Protein AF-A0A496SK72-F1 (afdb_monomer)

Radius of gyration: 19.85 Å; Cα contacts (8 Å, |Δi|>4): 432; chains: 1; bounding box: 51×35×55 Å

Nearest PDB structures (foldseek):
  3gk0-assembly1_A  TM=2.851E-01  e=1.974E+00  Burkholderia pseudomallei 1710b

Structure (mmCIF, N/CA/C/O backbone):
data_AF-A0A496SK72-F1
#
_entry.id   AF-A0A496SK72-F1
#
loop_
_atom_site.group_PDB
_atom_site.id
_atom_site.type_symbol
_atom_site.label_atom_id
_atom_site.label_alt_id
_atom_site.label_comp_id
_atom_site.label_asym_id
_atom_site.label_entity_id
_atom_site.label_seq_id
_atom_site.pdbx_PDB_ins_code
_atom_site.Cartn_x
_atom_site.Cartn_y
_atom_site.Cartn_z
_atom_site.occupancy
_atom_site.B_iso_or_equiv
_atom_site.auth_seq_id
_atom_site.auth_comp_id
_atom_site.auth_asym_id
_atom_site.auth_atom_id
_atom_site.pdbx_PDB_model_num
ATOM 1 N N . MET A 1 1 ? -5.498 -1.045 30.947 1.00 91.75 1 MET A N 1
ATOM 2 C CA . MET A 1 1 ? -4.306 -0.823 30.106 1.00 91.75 1 MET A CA 1
ATOM 3 C C . MET A 1 1 ? -4.787 -0.193 28.816 1.00 91.75 1 MET A C 1
ATOM 5 O O . MET A 1 1 ? -5.789 -0.664 28.280 1.00 91.75 1 MET A O 1
ATOM 9 N N . THR A 1 2 ? -4.160 0.886 28.357 1.00 96.94 2 THR A N 1
ATOM 10 C CA . THR A 1 2 ? -4.460 1.441 27.026 1.00 96.94 2 THR A CA 1
ATOM 11 C C . THR A 1 2 ? -3.928 0.511 25.938 1.00 96.94 2 THR A C 1
ATOM 13 O O . THR A 1 2 ? -3.016 -0.281 26.184 1.00 96.94 2 THR A O 1
ATOM 16 N N . SER A 1 3 ? -4.460 0.611 24.723 1.00 97.81 3 SER A N 1
ATOM 17 C CA . SER A 1 3 ? -3.964 -0.156 23.577 1.00 97.81 3 SER A CA 1
ATOM 18 C C . SER A 1 3 ? -2.470 0.076 23.321 1.00 97.81 3 SER A C 1
ATOM 20 O O . SER A 1 3 ? -1.713 -0.876 23.137 1.00 97.81 3 SER A O 1
ATOM 22 N N . ARG A 1 4 ? -1.993 1.320 23.441 1.00 97.12 4 ARG A N 1
ATOM 23 C CA . ARG A 1 4 ? -0.564 1.652 23.330 1.00 97.12 4 ARG A CA 1
ATOM 24 C C . ARG A 1 4 ? 0.295 1.011 24.421 1.00 97.12 4 ARG A C 1
ATOM 26 O O . ARG A 1 4 ? 1.386 0.527 24.126 1.00 97.12 4 ARG A O 1
ATOM 33 N N . GLU A 1 5 ? -0.165 0.996 25.671 1.00 98.19 5 GLU A N 1
ATOM 34 C CA . GLU A 1 5 ? 0.528 0.294 26.764 1.00 98.19 5 GLU A CA 1
ATOM 35 C C . GLU A 1 5 ? 0.572 -1.218 26.520 1.00 98.19 5 GLU A C 1
ATOM 37 O O . GLU A 1 5 ? 1.614 -1.839 26.725 1.00 98.19 5 GLU A O 1
ATOM 42 N N . ARG A 1 6 ? -0.538 -1.794 26.043 1.00 98.31 6 ARG A N 1
ATOM 43 C CA . ARG A 1 6 ? -0.677 -3.219 25.720 1.00 98.31 6 ARG A CA 1
ATOM 44 C C . ARG A 1 6 ? 0.316 -3.655 24.652 1.00 98.31 6 ARG A C 1
ATOM 46 O O . ARG A 1 6 ? 1.065 -4.607 24.866 1.00 98.31 6 ARG A O 1
ATOM 53 N N . VAL A 1 7 ? 0.378 -2.913 23.548 1.00 98.25 7 VAL A N 1
ATOM 54 C CA . VAL A 1 7 ? 1.333 -3.156 22.459 1.00 98.25 7 VAL A CA 1
ATOM 55 C C . VAL A 1 7 ? 2.771 -2.996 22.953 1.00 98.25 7 VAL A C 1
ATOM 57 O O . VAL A 1 7 ? 3.599 -3.870 22.709 1.00 98.25 7 VAL A O 1
ATOM 60 N N . ARG A 1 8 ? 3.076 -1.935 23.717 1.00 98.12 8 ARG A N 1
ATOM 61 C CA . ARG A 1 8 ? 4.422 -1.729 24.280 1.00 98.12 8 ARG A CA 1
ATOM 62 C C . ARG A 1 8 ? 4.855 -2.872 25.193 1.00 98.12 8 ARG A C 1
ATOM 64 O O . ARG A 1 8 ? 5.992 -3.314 25.075 1.00 98.12 8 ARG A O 1
ATOM 71 N N . LYS A 1 9 ? 3.984 -3.370 26.074 1.00 98.56 9 LYS A N 1
ATOM 72 C CA . LYS A 1 9 ? 4.308 -4.523 26.928 1.00 98.56 9 LYS A CA 1
ATOM 73 C C . LYS A 1 9 ? 4.598 -5.775 26.112 1.00 98.56 9 LYS A C 1
ATOM 75 O O . LYS A 1 9 ? 5.634 -6.397 26.322 1.00 98.56 9 LYS A O 1
ATOM 80 N N . ALA A 1 10 ? 3.737 -6.088 25.144 1.00 98.12 10 ALA A N 1
ATOM 81 C CA . ALA A 1 10 ? 3.919 -7.250 24.282 1.00 98.12 10 ALA A CA 1
ATOM 82 C C . ALA A 1 10 ? 5.255 -7.201 23.514 1.00 98.12 10 ALA A C 1
ATOM 84 O O . ALA A 1 10 ? 5.986 -8.190 23.505 1.00 98.12 10 ALA A O 1
ATOM 85 N N . LEU A 1 11 ? 5.614 -6.043 22.944 1.00 97.44 11 LEU A N 1
ATOM 86 C CA . LEU A 1 11 ? 6.891 -5.847 22.240 1.00 97.44 11 LEU A CA 1
ATOM 87 C C . LEU A 1 11 ? 8.117 -5.957 23.161 1.00 97.44 11 LEU A C 1
ATOM 89 O O . LEU A 1 11 ? 9.182 -6.356 22.707 1.00 97.44 11 LEU A O 1
ATOM 93 N N . ASN A 1 12 ? 7.970 -5.637 24.449 1.00 98.19 12 ASN A N 1
ATOM 94 C CA . ASN A 1 12 ? 9.027 -5.790 25.455 1.00 98.19 12 ASN A CA 1
ATOM 95 C C . ASN A 1 12 ? 9.016 -7.170 26.137 1.00 98.19 12 ASN A C 1
ATOM 97 O O . ASN A 1 12 ? 9.692 -7.358 27.146 1.00 98.19 12 ASN A O 1
ATOM 101 N N . HIS A 1 13 ? 8.263 -8.140 25.605 1.00 97.38 13 HIS A N 1
ATOM 102 C CA . HIS A 1 13 ? 8.114 -9.481 26.181 1.00 97.38 13 HIS A CA 1
ATOM 103 C C . HIS A 1 13 ? 7.579 -9.490 27.628 1.00 97.38 13 HIS A C 1
ATOM 105 O O . HIS A 1 13 ? 7.826 -10.423 28.393 1.00 97.38 13 HIS A O 1
ATOM 111 N N . GLU A 1 14 ? 6.808 -8.470 28.003 1.00 98.44 14 GLU A N 1
ATOM 112 C CA . GLU A 1 14 ? 6.079 -8.404 29.268 1.00 98.44 14 GLU A CA 1
ATOM 113 C C . GLU A 1 14 ? 4.635 -8.872 29.074 1.00 98.44 14 GLU A C 1
ATOM 115 O O . GLU A 1 14 ? 4.047 -8.640 28.022 1.00 98.44 14 GLU A O 1
ATOM 120 N N . LEU A 1 15 ? 4.025 -9.482 30.098 1.00 98.00 15 LEU A N 1
ATOM 121 C CA . LEU A 1 15 ? 2.634 -9.943 30.031 1.00 98.00 15 LEU A CA 1
ATOM 122 C C . LEU A 1 15 ? 1.657 -8.742 29.980 1.00 98.00 15 LEU A C 1
ATOM 124 O O . LEU A 1 15 ? 1.555 -8.002 30.971 1.00 98.00 15 LEU A O 1
ATOM 128 N N . PRO A 1 16 ? 0.928 -8.528 28.864 1.00 98.25 16 PRO A N 1
ATOM 129 C CA . PRO A 1 16 ? -0.156 -7.553 28.808 1.00 98.25 16 PRO A CA 1
ATOM 130 C C . PRO A 1 16 ? -1.438 -8.100 29.461 1.00 98.25 16 PRO A C 1
ATOM 132 O O . PRO A 1 16 ? -1.502 -9.253 29.882 1.00 98.25 16 PRO A O 1
ATOM 135 N N . ASP A 1 17 ? -2.488 -7.281 29.528 1.00 97.94 17 ASP A N 1
ATOM 136 C CA . ASP A 1 17 ? -3.819 -7.718 29.980 1.00 97.94 17 ASP A CA 1
ATOM 137 C C . ASP A 1 17 ? -4.531 -8.647 28.975 1.00 97.94 17 ASP A C 1
ATOM 139 O O . ASP A 1 17 ? -5.344 -9.472 29.385 1.00 97.94 17 ASP A O 1
ATOM 143 N N . ARG A 1 18 ? -4.202 -8.549 27.679 1.00 97.75 18 ARG A N 1
ATOM 144 C CA . ARG A 1 18 ? -4.580 -9.488 26.604 1.00 97.75 18 ARG A CA 1
ATOM 145 C C . ARG A 1 18 ? -3.635 -9.344 25.404 1.00 97.75 18 ARG A C 1
ATOM 147 O O . ARG A 1 18 ? -2.874 -8.380 25.330 1.00 97.75 18 ARG A O 1
ATOM 154 N N . VAL A 1 19 ? -3.700 -10.281 24.459 1.00 97.69 19 VAL A N 1
ATOM 155 C CA . VAL A 1 19 ? -2.930 -10.212 23.203 1.00 97.69 19 VAL A CA 1
ATOM 156 C C . VAL A 1 19 ? -3.357 -8.966 22.407 1.00 97.69 19 VAL A C 1
ATOM 158 O O . VAL A 1 19 ? -4.561 -8.800 22.208 1.00 97.69 19 VAL A O 1
ATOM 161 N N . PRO A 1 20 ? -2.425 -8.091 21.973 1.00 98.12 20 PRO A N 1
ATOM 162 C CA . PRO A 1 20 ? -2.771 -6.961 21.117 1.00 98.12 20 PRO A CA 1
ATOM 163 C C . PRO A 1 20 ? -3.365 -7.417 19.781 1.00 98.12 20 PRO A C 1
ATOM 165 O O . PRO A 1 20 ? -2.869 -8.376 19.188 1.00 98.12 20 PRO A O 1
ATOM 168 N N . LEU A 1 21 ? -4.389 -6.711 19.300 1.00 98.06 21 LEU A N 1
ATOM 169 C CA . LEU A 1 21 ? -5.066 -7.015 18.038 1.00 98.06 21 LEU A CA 1
ATOM 170 C C . LEU A 1 21 ? -4.864 -5.906 17.000 1.00 98.06 21 LEU A C 1
ATOM 172 O O . LEU A 1 21 ? -5.007 -4.724 17.309 1.00 98.06 21 LEU A O 1
ATOM 176 N N . ASP A 1 22 ? -4.592 -6.301 15.759 1.00 97.94 22 ASP A N 1
ATOM 177 C CA . ASP A 1 22 ? -4.480 -5.408 14.609 1.00 97.94 22 ASP A CA 1
ATOM 178 C C . ASP A 1 22 ? -5.445 -5.824 13.492 1.00 97.94 22 ASP A C 1
ATOM 180 O O . ASP A 1 22 ? -5.578 -7.013 13.191 1.00 97.94 22 ASP A O 1
ATOM 184 N N . LEU A 1 23 ? -6.105 -4.835 12.890 1.00 97.88 23 LEU A N 1
ATOM 185 C CA . LEU A 1 23 ? -6.937 -4.976 11.701 1.00 97.88 23 LEU A CA 1
ATOM 186 C C . LEU A 1 23 ? -6.985 -3.632 10.968 1.00 97.88 23 LEU A C 1
ATOM 188 O O . LEU A 1 23 ? -7.540 -2.660 11.476 1.00 97.88 23 LEU A O 1
ATOM 192 N N . GLY A 1 24 ? -6.461 -3.598 9.746 1.00 96.12 24 GLY A N 1
ATOM 193 C CA . GLY A 1 24 ? -6.545 -2.436 8.864 1.00 96.12 24 GLY A CA 1
ATOM 194 C C . GLY A 1 24 ? -5.511 -1.345 9.106 1.00 96.12 24 GLY A C 1
ATOM 195 O O . GLY A 1 24 ? -5.667 -0.270 8.541 1.00 96.12 24 GLY A O 1
ATOM 196 N N . SER A 1 25 ? -4.472 -1.585 9.911 1.00 95.94 25 SER A N 1
ATOM 197 C CA . SER A 1 25 ? -3.400 -0.598 10.101 1.00 95.94 25 SER A CA 1
ATOM 198 C C . SER A 1 25 ? -2.314 -0.643 9.017 1.00 95.94 25 SER A C 1
ATOM 200 O O . SER A 1 25 ? -1.503 0.274 8.919 1.00 95.94 25 SER A O 1
ATOM 202 N N . THR A 1 26 ? -2.275 -1.699 8.200 1.00 94.88 26 THR A N 1
ATOM 203 C CA . THR A 1 26 ? -1.350 -1.839 7.067 1.00 94.88 26 THR A CA 1
ATOM 204 C C . THR A 1 26 ? -2.024 -2.577 5.903 1.00 94.88 26 THR A C 1
ATOM 206 O O . THR A 1 26 ? -3.008 -3.289 6.128 1.00 94.88 26 THR A O 1
ATOM 209 N N . PRO A 1 27 ? -1.456 -2.536 4.680 1.00 92.56 27 PRO A N 1
ATOM 210 C CA . PRO A 1 27 ? -1.930 -3.371 3.571 1.00 92.56 27 PRO A CA 1
ATOM 211 C C . PRO A 1 27 ? -1.909 -4.882 3.874 1.00 92.56 27 PRO A C 1
ATOM 213 O O . PRO A 1 27 ? -2.712 -5.642 3.342 1.00 92.56 27 PRO A O 1
ATOM 216 N N . VAL A 1 28 ? -1.028 -5.331 4.778 1.00 93.06 28 VAL A N 1
ATOM 217 C CA . VAL A 1 28 ? -0.901 -6.747 5.171 1.00 93.06 28 VAL A CA 1
ATOM 218 C C . VAL A 1 28 ? -1.993 -7.163 6.157 1.00 93.06 28 VAL A C 1
ATOM 220 O O . VAL A 1 28 ? -2.465 -8.298 6.120 1.00 93.06 28 VAL A O 1
ATOM 223 N N . THR A 1 29 ? -2.410 -6.252 7.036 1.00 95.94 29 THR A N 1
ATOM 224 C CA . THR A 1 29 ? -3.435 -6.501 8.064 1.00 95.94 29 THR A CA 1
ATOM 225 C C . THR A 1 29 ? -4.818 -5.998 7.658 1.00 95.94 29 THR A C 1
ATOM 227 O O . THR A 1 29 ? -5.737 -5.975 8.476 1.00 95.94 29 THR A O 1
ATOM 230 N N . GLY A 1 30 ? -4.984 -5.600 6.396 1.00 96.19 30 GLY A N 1
ATOM 231 C CA . GLY A 1 30 ? -6.222 -5.061 5.854 1.00 96.19 30 GLY A CA 1
ATOM 232 C C . GLY A 1 30 ? -7.359 -6.069 5.695 1.00 96.19 30 GLY A C 1
ATOM 233 O O . GLY A 1 30 ? -7.219 -7.279 5.863 1.00 96.19 30 GLY A O 1
ATOM 234 N N . ILE A 1 31 ? -8.523 -5.535 5.331 1.00 98.25 31 ILE A N 1
ATOM 235 C CA . ILE A 1 31 ? -9.745 -6.293 5.067 1.00 98.25 31 ILE A CA 1
ATOM 236 C C . ILE A 1 31 ? -10.369 -5.804 3.761 1.00 98.25 31 ILE A C 1
ATOM 238 O O . ILE A 1 31 ? -10.481 -4.603 3.534 1.00 98.25 31 ILE A O 1
ATOM 242 N N . SER A 1 32 ? -10.800 -6.729 2.900 1.00 98.12 32 SER A N 1
ATOM 243 C CA . SER A 1 32 ? -11.510 -6.386 1.659 1.00 98.12 32 SER A CA 1
ATOM 244 C C . SER A 1 32 ? -12.711 -5.479 1.946 1.00 98.12 32 SER A C 1
ATOM 246 O O . SER A 1 32 ? -13.474 -5.736 2.882 1.00 98.12 32 SER A O 1
ATOM 248 N N . ALA A 1 33 ? -12.927 -4.456 1.119 1.00 98.25 33 ALA A N 1
ATOM 249 C CA . ALA A 1 33 ? -14.026 -3.507 1.289 1.00 98.25 33 ALA A CA 1
ATOM 250 C C . ALA A 1 33 ? -15.406 -4.191 1.303 1.00 98.25 33 ALA A C 1
ATOM 252 O O . ALA A 1 33 ? -16.270 -3.831 2.106 1.00 98.25 33 ALA A O 1
ATOM 253 N N . SER A 1 34 ? -15.588 -5.242 0.498 1.00 97.88 34 SER A N 1
ATOM 254 C CA . SER A 1 34 ? -16.811 -6.051 0.497 1.00 97.88 34 SER A CA 1
ATOM 255 C C . SER A 1 34 ? -17.013 -6.810 1.808 1.00 97.88 34 SER A C 1
ATOM 257 O O . SER A 1 34 ? -18.121 -6.863 2.347 1.00 97.88 34 SER A O 1
ATOM 259 N N . ALA A 1 35 ? -15.942 -7.390 2.355 1.00 98.19 35 ALA A N 1
ATOM 260 C CA . ALA A 1 35 ? -15.993 -8.067 3.648 1.00 98.19 35 ALA A CA 1
ATOM 261 C C . ALA A 1 35 ? -16.242 -7.074 4.790 1.00 98.19 35 ALA A C 1
ATOM 263 O O . ALA A 1 35 ? -17.070 -7.350 5.658 1.00 98.19 35 ALA A O 1
ATOM 264 N N . LEU A 1 36 ? -15.604 -5.903 4.749 1.00 98.50 36 LEU A N 1
ATOM 265 C CA . LEU A 1 36 ? -15.795 -4.848 5.738 1.00 98.50 36 LEU A CA 1
ATOM 266 C C . LEU A 1 36 ? -17.227 -4.297 5.721 1.00 98.50 36 LEU A C 1
ATOM 268 O O . LEU A 1 36 ? -17.817 -4.119 6.783 1.00 98.50 36 LEU A O 1
ATOM 272 N N . SER A 1 37 ? -17.828 -4.109 4.541 1.00 98.25 37 SER A N 1
ATOM 273 C CA . SER A 1 37 ? -19.237 -3.705 4.419 1.00 98.25 37 SER A CA 1
ATOM 274 C C . SER A 1 37 ? -20.174 -4.701 5.120 1.00 98.25 37 SER A C 1
ATOM 276 O O . SER A 1 37 ? -21.051 -4.307 5.892 1.00 98.25 37 SER A O 1
ATOM 278 N N . ARG A 1 38 ? -19.948 -6.010 4.937 1.00 98.19 38 ARG A N 1
ATOM 279 C CA . ARG A 1 38 ? -20.714 -7.056 5.640 1.00 98.19 38 ARG A CA 1
ATOM 280 C C . ARG A 1 38 ? -20.425 -7.087 7.140 1.00 98.19 38 ARG A C 1
ATOM 282 O O . ARG A 1 38 ? -21.352 -7.274 7.925 1.00 98.19 38 ARG A O 1
ATOM 289 N N . LEU A 1 39 ? -19.169 -6.892 7.540 1.00 98.31 39 LEU A N 1
ATOM 290 C CA . LEU A 1 39 ? -18.760 -6.862 8.943 1.00 98.31 39 LEU A CA 1
ATOM 291 C C . LEU A 1 39 ? -19.439 -5.714 9.696 1.00 98.31 39 LEU A C 1
ATOM 293 O O . LEU A 1 39 ? -19.989 -5.948 10.768 1.00 98.31 39 LEU A O 1
ATOM 297 N N . ARG A 1 40 ? -19.501 -4.510 9.111 1.00 97.94 40 ARG A N 1
ATOM 298 C CA . ARG A 1 40 ? -20.229 -3.368 9.697 1.00 97.94 40 ARG A CA 1
ATOM 299 C C . ARG A 1 40 ? -21.687 -3.719 10.000 1.00 97.94 40 ARG A C 1
ATOM 301 O O . ARG A 1 40 ? -22.155 -3.477 11.109 1.00 97.94 40 ARG A O 1
ATOM 308 N N . LYS A 1 41 ? -22.375 -4.367 9.053 1.00 97.69 41 LYS A N 1
ATOM 309 C CA . LYS A 1 41 ? -23.763 -4.834 9.228 1.00 97.69 41 LYS A CA 1
ATOM 310 C C . LYS A 1 41 ? -23.884 -5.872 10.338 1.00 97.69 41 LYS A C 1
ATOM 312 O O . LYS A 1 41 ? -24.793 -5.785 11.157 1.00 97.69 41 LYS A O 1
ATOM 317 N N . ALA A 1 42 ? -22.962 -6.832 10.382 1.00 98.31 42 ALA A N 1
ATOM 318 C CA . ALA A 1 42 ? -22.942 -7.869 11.412 1.00 98.31 42 ALA A CA 1
ATOM 319 C C . ALA A 1 42 ? -22.685 -7.303 12.821 1.00 98.31 42 ALA A C 1
ATOM 321 O O . ALA A 1 42 ? -23.215 -7.835 13.792 1.00 98.31 42 ALA A O 1
ATOM 322 N N . LEU A 1 43 ? -21.922 -6.211 12.924 1.00 98.31 43 LEU A N 1
ATOM 323 C CA . LEU A 1 43 ? -21.677 -5.478 14.170 1.00 98.31 43 LEU A CA 1
ATOM 324 C C . LEU A 1 43 ? -22.824 -4.523 14.553 1.00 98.31 43 LEU A C 1
ATOM 326 O O . LEU A 1 43 ? -22.769 -3.906 15.612 1.00 98.31 43 LEU A O 1
ATOM 330 N N . GLY A 1 44 ? -23.861 -4.386 13.715 1.00 98.19 44 GLY A N 1
ATOM 331 C CA . GLY A 1 44 ? -24.972 -3.459 13.954 1.00 98.19 44 GLY A CA 1
ATOM 332 C C . GLY A 1 44 ? -24.587 -1.979 13.832 1.00 98.19 44 GLY A C 1
ATOM 333 O O . GLY A 1 44 ? -25.265 -1.127 14.405 1.00 98.19 44 GLY A O 1
ATOM 334 N N . LEU A 1 45 ? -23.500 -1.673 13.117 1.00 98.19 45 LEU A N 1
ATOM 335 C CA . LEU A 1 45 ? -23.027 -0.309 12.872 1.00 98.19 45 LEU A CA 1
ATOM 336 C C . LEU A 1 45 ? -23.793 0.350 11.715 1.00 98.19 45 LEU A C 1
ATOM 338 O O . LEU A 1 45 ? -24.493 -0.316 10.950 1.00 98.19 45 LEU A O 1
ATOM 342 N N . GLU A 1 46 ? -23.633 1.669 11.568 1.00 96.94 46 GLU A N 1
ATOM 343 C CA . GLU A 1 46 ? -24.233 2.437 10.470 1.00 96.94 46 GLU A CA 1
ATOM 344 C C . GLU A 1 46 ? -23.868 1.832 9.101 1.00 96.94 46 GLU A C 1
ATOM 346 O O . GLU A 1 46 ? -22.683 1.649 8.779 1.00 96.94 46 GLU A O 1
ATOM 351 N N . ASP A 1 47 ? -24.901 1.550 8.295 1.00 94.44 47 ASP A N 1
ATOM 352 C CA . ASP A 1 47 ? -24.769 1.065 6.921 1.00 94.44 47 ASP A CA 1
ATOM 353 C C . ASP A 1 47 ? -24.423 2.233 5.993 1.00 94.44 47 ASP A C 1
ATOM 355 O O . ASP A 1 47 ? -25.296 2.956 5.511 1.00 94.44 47 ASP A O 1
ATOM 359 N N . ARG A 1 48 ? -23.122 2.428 5.776 1.00 96.12 48 ARG A N 1
ATOM 360 C CA . ARG A 1 48 ? -22.578 3.417 4.846 1.00 96.12 48 ARG A CA 1
ATOM 361 C C . ARG A 1 48 ? -21.507 2.794 3.947 1.00 96.12 48 ARG A C 1
ATOM 363 O O . ARG A 1 48 ? -20.829 1.858 4.385 1.00 96.12 48 ARG A O 1
ATOM 370 N N . PRO A 1 49 ? -21.323 3.308 2.716 1.00 97.81 49 PRO A N 1
ATOM 371 C CA . PRO A 1 49 ? -20.281 2.829 1.816 1.00 97.81 49 PRO A CA 1
ATOM 372 C C . PRO A 1 49 ? -18.887 2.897 2.448 1.00 97.81 49 PRO A C 1
ATOM 374 O O . PRO A 1 49 ? -18.483 3.925 2.995 1.00 97.81 49 PRO A O 1
ATOM 377 N N . VAL A 1 50 ? -18.142 1.799 2.338 1.00 98.25 50 VAL A N 1
ATOM 378 C CA . VAL A 1 50 ? -16.754 1.704 2.809 1.00 98.25 50 VAL A CA 1
ATOM 379 C C . VAL A 1 50 ? -15.837 2.482 1.866 1.00 98.25 50 VAL A C 1
ATOM 381 O O . VAL A 1 50 ? -15.974 2.376 0.649 1.00 98.25 50 VAL A O 1
ATOM 384 N N . LYS A 1 51 ? -14.873 3.229 2.413 1.00 98.38 51 LYS A N 1
ATOM 385 C CA . LYS A 1 51 ? -13.798 3.854 1.627 1.00 98.38 51 LYS A CA 1
ATOM 386 C C . LYS A 1 51 ? -12.717 2.824 1.312 1.00 98.38 51 LYS A C 1
ATOM 388 O O . LYS A 1 51 ? -12.253 2.136 2.214 1.00 98.38 51 LYS A O 1
ATOM 393 N N . VAL A 1 52 ? -12.297 2.727 0.059 1.00 98.12 52 VAL A N 1
ATOM 394 C CA . VAL A 1 52 ? -11.182 1.887 -0.389 1.00 98.12 52 VAL A CA 1
ATOM 395 C C . VAL A 1 52 ? -9.895 2.702 -0.277 1.00 98.12 52 VAL A C 1
ATOM 397 O O . VAL A 1 52 ? -9.588 3.513 -1.151 1.00 98.12 52 VAL A O 1
ATOM 400 N N . HIS A 1 53 ? -9.164 2.523 0.823 1.00 95.81 53 HIS A N 1
ATOM 401 C CA . HIS A 1 53 ? -7.898 3.228 1.054 1.00 95.81 53 HIS A CA 1
ATOM 402 C C . HIS A 1 53 ? -6.721 2.597 0.288 1.00 95.81 53 HIS A C 1
ATOM 404 O O . HIS A 1 53 ? -5.789 3.295 -0.099 1.00 95.81 53 HIS A O 1
ATOM 410 N N . GLU A 1 54 ? -6.799 1.297 0.006 1.00 96.12 54 GLU A N 1
ATOM 411 C CA . GLU A 1 54 ? -5.790 0.557 -0.746 1.00 96.12 54 GLU A CA 1
ATOM 412 C C . GLU A 1 54 ? -6.486 -0.083 -1.966 1.00 96.12 54 GLU A C 1
ATOM 414 O O . GLU A 1 54 ? -7.260 -1.034 -1.819 1.00 96.12 54 GLU A O 1
ATOM 419 N N . PRO A 1 55 ? -6.329 0.495 -3.171 1.00 97.06 55 PRO A N 1
ATOM 420 C CA . PRO A 1 55 ? -7.057 0.066 -4.362 1.00 97.06 55 PRO A CA 1
ATOM 421 C C . PRO A 1 55 ? -6.474 -1.184 -5.029 1.00 97.06 55 PRO A C 1
ATOM 423 O O . PRO A 1 55 ? -7.176 -1.787 -5.835 1.00 97.06 55 PRO A O 1
ATOM 426 N N . TYR A 1 56 ? -5.227 -1.573 -4.754 1.00 97.00 56 TYR A N 1
ATOM 427 C CA . TYR A 1 56 ? -4.610 -2.730 -5.402 1.00 97.00 56 TYR A CA 1
ATOM 428 C C . TYR A 1 56 ? -5.334 -4.023 -5.011 1.00 97.00 56 TYR A C 1
ATOM 430 O O . TYR A 1 56 ? -5.750 -4.808 -5.862 1.00 97.00 56 TYR A O 1
ATOM 438 N N . GLN A 1 57 ? -5.557 -4.208 -3.713 1.00 96.94 57 GLN A N 1
ATOM 439 C CA . GLN A 1 57 ? -6.226 -5.360 -3.114 1.00 96.94 57 GLN A CA 1
ATOM 440 C C . GLN A 1 57 ? -7.696 -5.068 -2.759 1.00 96.94 57 GLN A C 1
ATOM 442 O O . GLN A 1 57 ? -8.386 -5.938 -2.227 1.00 96.94 57 GLN A O 1
ATOM 447 N N . ILE A 1 58 ? -8.180 -3.848 -3.035 1.00 97.69 58 ILE A N 1
ATOM 448 C CA . ILE A 1 58 ? -9.533 -3.369 -2.699 1.00 97.69 58 ILE A CA 1
ATOM 449 C C . ILE A 1 58 ? -9.790 -3.455 -1.186 1.00 97.69 58 ILE A C 1
ATOM 451 O O . ILE A 1 58 ? -10.798 -4.003 -0.723 1.00 97.69 58 ILE A O 1
ATOM 455 N N . LEU A 1 59 ? -8.864 -2.919 -0.384 1.00 98.19 59 LEU A N 1
ATOM 456 C CA . LEU A 1 59 ? -8.975 -2.922 1.075 1.00 98.19 59 LEU A CA 1
ATOM 457 C C . LEU A 1 59 ? -9.784 -1.727 1.570 1.00 98.19 59 LEU A C 1
ATOM 459 O O . LEU A 1 59 ? -9.535 -0.564 1.232 1.00 98.19 59 LEU A O 1
ATOM 463 N N . GLY A 1 60 ? -10.753 -2.029 2.423 1.00 97.94 60 GLY A N 1
ATOM 464 C CA . GLY A 1 60 ? -11.579 -1.044 3.092 1.00 97.94 60 GLY A CA 1
ATOM 465 C C . GLY A 1 60 ? -10.839 -0.362 4.237 1.00 97.94 60 GLY A C 1
ATOM 466 O O . GLY A 1 60 ? -10.099 -1.006 4.975 1.00 97.94 60 GLY A O 1
ATOM 467 N N . GLN A 1 61 ? -11.066 0.937 4.398 1.00 97.56 61 GLN A N 1
ATOM 468 C CA . GLN A 1 61 ? -10.626 1.697 5.560 1.00 97.56 61 GLN A CA 1
ATOM 469 C C . GLN A 1 61 ? -11.438 1.265 6.784 1.00 97.56 61 GLN A C 1
ATOM 471 O O . GLN A 1 61 ? -12.664 1.415 6.804 1.00 97.56 61 GLN A O 1
ATOM 476 N N . VAL A 1 62 ? -10.761 0.739 7.803 1.00 97.88 62 VAL A N 1
ATOM 477 C CA . VAL A 1 62 ? -11.388 0.356 9.072 1.00 97.88 62 VAL A CA 1
ATOM 478 C C . VAL A 1 62 ? -11.571 1.616 9.919 1.00 97.88 62 VAL A C 1
ATOM 480 O O . VAL A 1 62 ? -10.618 2.153 10.469 1.00 97.88 62 VAL A O 1
ATOM 483 N N . GLU A 1 63 ? -12.798 2.133 9.958 1.00 96.69 63 GLU A N 1
ATOM 484 C CA . GLU A 1 63 ? -13.134 3.373 10.670 1.00 96.69 63 GLU A CA 1
ATOM 485 C C . GLU A 1 63 ? -13.268 3.154 12.191 1.00 96.69 63 GLU A C 1
ATOM 487 O O . GLU A 1 63 ? -13.477 2.030 12.650 1.00 96.69 63 GLU A O 1
ATOM 492 N N . GLU A 1 64 ? -13.169 4.240 12.970 1.00 96.94 64 GLU A N 1
ATOM 493 C CA . GLU A 1 64 ? -13.123 4.215 14.445 1.00 96.94 64 GLU A CA 1
ATOM 494 C C . GLU A 1 64 ? -14.236 3.388 15.100 1.00 96.94 64 GLU A C 1
ATOM 496 O O . GLU A 1 64 ? -13.978 2.678 16.062 1.00 96.94 64 GLU A O 1
ATOM 501 N N . ASP A 1 65 ? -15.455 3.403 14.560 1.00 97.62 65 ASP A N 1
ATOM 502 C CA . ASP A 1 65 ? -16.569 2.627 15.113 1.00 97.62 65 ASP A CA 1
ATOM 503 C C . ASP A 1 65 ? -16.373 1.107 14.975 1.00 97.62 65 ASP A C 1
ATOM 505 O O . ASP A 1 65 ? -16.756 0.348 15.866 1.00 97.62 65 ASP A O 1
ATOM 509 N N . VAL A 1 66 ? -15.728 0.651 13.897 1.00 98.19 66 VAL A N 1
ATOM 510 C CA . VAL A 1 66 ? -15.319 -0.752 13.728 1.00 98.19 66 VAL A CA 1
ATOM 511 C C . VAL A 1 66 ? -14.127 -1.068 14.625 1.00 98.19 66 VAL A C 1
ATOM 513 O O . VAL A 1 66 ? -14.110 -2.125 15.260 1.00 98.19 66 VAL A O 1
ATOM 516 N N . LEU A 1 67 ? -13.146 -0.161 14.700 1.00 98.06 67 LEU A N 1
ATOM 517 C CA . LEU A 1 67 ? -11.982 -0.323 15.574 1.00 98.06 67 LEU A CA 1
ATOM 518 C C . LEU A 1 67 ? -12.402 -0.444 17.045 1.00 98.06 67 LEU A C 1
ATOM 520 O O . LEU A 1 67 ? -11.835 -1.251 17.779 1.00 98.06 67 LEU A O 1
ATOM 524 N N . ASP A 1 68 ? -13.384 0.341 17.484 1.00 97.81 68 ASP A N 1
ATOM 525 C CA . ASP A 1 68 ? -13.940 0.295 18.837 1.00 97.81 68 ASP A CA 1
ATOM 526 C C . ASP A 1 68 ? -14.729 -0.999 19.068 1.00 97.81 68 ASP A C 1
ATOM 528 O O . ASP A 1 68 ? -14.497 -1.689 20.061 1.00 97.81 68 ASP A O 1
ATOM 532 N N . ALA A 1 69 ? -15.611 -1.375 18.134 1.00 98.19 69 ALA A N 1
ATOM 533 C CA . ALA A 1 69 ? -16.449 -2.572 18.253 1.00 98.19 69 ALA A CA 1
ATOM 534 C C . ALA A 1 69 ? -15.646 -3.882 18.328 1.00 98.19 69 ALA A C 1
ATOM 536 O O . ALA A 1 69 ? -16.095 -4.846 18.948 1.00 98.19 69 ALA A O 1
ATOM 537 N N . LEU A 1 70 ? -14.470 -3.924 17.698 1.00 97.94 70 LEU A N 1
ATOM 538 C CA . LEU A 1 70 ? -13.567 -5.080 17.704 1.00 97.94 70 LEU A CA 1
ATOM 539 C C . LEU A 1 70 ? -12.418 -4.944 18.711 1.00 97.94 70 LEU A C 1
ATOM 541 O O . LEU A 1 70 ? -11.563 -5.825 18.781 1.00 97.94 70 LEU A O 1
ATOM 545 N N . GLU A 1 71 ? -12.383 -3.847 19.472 1.00 97.44 71 GLU A N 1
ATOM 546 C CA . GLU A 1 71 ? -11.298 -3.512 20.392 1.00 97.44 71 GLU A CA 1
ATOM 547 C C . GLU A 1 71 ? -9.911 -3.584 19.710 1.00 97.44 71 GLU A C 1
ATOM 549 O O . GLU A 1 71 ? -8.971 -4.161 20.256 1.00 97.44 71 GLU A O 1
ATOM 554 N N . ILE A 1 72 ? -9.768 -3.039 18.499 1.00 98.44 72 ILE A N 1
ATOM 555 C CA . ILE A 1 72 ? -8.490 -3.008 17.770 1.00 98.44 72 ILE A CA 1
ATOM 556 C C . ILE A 1 72 ? -7.502 -2.082 18.482 1.00 98.44 72 ILE A C 1
ATOM 558 O O . ILE A 1 72 ? -7.854 -0.974 18.895 1.00 98.44 72 ILE A O 1
ATOM 562 N N . ASP A 1 73 ? -6.253 -2.529 18.605 1.00 98.50 73 ASP A N 1
ATOM 563 C CA . ASP A 1 73 ? -5.215 -1.867 19.394 1.00 98.50 73 ASP A CA 1
ATOM 564 C C . ASP A 1 73 ? -4.266 -0.984 18.577 1.00 98.50 73 ASP A C 1
ATOM 566 O O . ASP A 1 73 ? -3.507 -0.204 19.163 1.00 98.50 73 ASP A O 1
ATOM 570 N N . ILE A 1 74 ? -4.290 -1.105 17.250 1.00 98.44 74 ILE A N 1
ATOM 571 C CA . ILE A 1 74 ? -3.311 -0.502 16.342 1.00 98.44 74 ILE A CA 1
ATOM 572 C C . ILE A 1 74 ? -4.024 0.275 15.231 1.00 98.44 74 ILE A C 1
ATOM 574 O O . ILE A 1 74 ? -5.047 -0.164 14.716 1.00 98.44 74 ILE A O 1
ATOM 578 N N . VAL A 1 75 ? -3.479 1.437 14.877 1.00 97.69 75 VAL A N 1
ATOM 579 C CA . VAL A 1 75 ? -3.883 2.254 13.724 1.00 97.69 75 VAL A CA 1
ATOM 580 C C . VAL A 1 75 ? -2.681 2.543 12.837 1.00 97.69 75 VAL A C 1
ATOM 582 O O . VAL A 1 75 ? -1.556 2.665 13.327 1.00 97.69 75 VAL A O 1
ATOM 585 N N . GLY A 1 76 ? -2.934 2.638 11.537 1.00 95.44 76 GLY A N 1
ATOM 586 C CA . GLY A 1 76 ? -1.925 2.912 10.521 1.00 95.44 76 GLY A CA 1
ATOM 587 C C . GLY A 1 76 ? -1.764 4.396 10.231 1.00 95.44 76 GLY A C 1
ATOM 588 O O . GLY A 1 76 ? -2.684 5.184 10.453 1.00 95.44 76 GLY A O 1
ATOM 589 N N . ILE A 1 77 ? -0.602 4.759 9.699 1.00 93.94 77 ILE A N 1
ATOM 590 C CA . ILE A 1 77 ? -0.414 5.992 8.934 1.00 93.94 77 ILE A CA 1
ATOM 591 C C . ILE A 1 77 ? -0.298 5.597 7.465 1.00 93.94 77 ILE A C 1
ATOM 593 O O . ILE A 1 77 ? 0.550 4.772 7.116 1.00 93.94 77 ILE A O 1
ATOM 597 N N . ASP A 1 78 ? -1.121 6.214 6.622 1.00 91.06 78 ASP A N 1
ATOM 598 C CA . ASP A 1 78 ? -1.134 5.947 5.188 1.00 91.06 78 ASP A CA 1
ATOM 599 C C . ASP A 1 78 ? -0.234 6.922 4.423 1.00 91.06 78 ASP A C 1
ATOM 601 O O . ASP A 1 78 ? -0.102 8.099 4.767 1.00 91.06 78 ASP A O 1
ATOM 605 N N . MET A 1 79 ? 0.360 6.437 3.333 1.00 91.44 79 MET A N 1
ATOM 606 C CA . MET A 1 79 ? 1.027 7.300 2.362 1.00 91.44 79 MET A CA 1
ATOM 607 C C . MET A 1 79 ? -0.003 8.107 1.567 1.00 91.44 79 MET A C 1
ATOM 609 O O . MET A 1 79 ? -1.117 7.654 1.306 1.00 91.44 79 MET A O 1
ATOM 613 N N . ARG A 1 80 ? 0.403 9.290 1.094 1.00 91.81 80 ARG A N 1
ATOM 614 C CA . ARG A 1 80 ? -0.462 10.162 0.286 1.00 91.81 80 ARG A CA 1
ATOM 615 C C . ARG A 1 80 ? -0.925 9.496 -1.014 1.00 91.81 80 ARG A C 1
ATOM 617 O O . ARG A 1 80 ? -2.066 9.688 -1.438 1.00 91.81 80 ARG A O 1
ATOM 624 N N . ASN A 1 81 ? -0.027 8.754 -1.659 1.00 93.75 81 ASN A N 1
ATOM 625 C CA . ASN A 1 81 ? -0.260 8.125 -2.954 1.00 93.75 81 ASN A CA 1
ATOM 626 C C . ASN A 1 81 ? -0.532 6.628 -2.807 1.00 93.75 81 ASN A C 1
ATOM 628 O O . ASN A 1 81 ? 0.074 5.946 -1.985 1.00 93.75 81 ASN A O 1
ATOM 632 N N . THR A 1 82 ? -1.414 6.119 -3.663 1.00 95.12 82 THR A N 1
ATOM 633 C CA . THR A 1 82 ? -1.689 4.684 -3.788 1.00 95.12 82 THR A CA 1
ATOM 634 C C . THR A 1 82 ? -0.555 3.958 -4.512 1.00 95.12 82 THR A C 1
ATOM 636 O O . THR A 1 82 ? 0.276 4.583 -5.175 1.00 95.12 82 THR A O 1
ATOM 639 N N . MET A 1 83 ? -0.582 2.622 -4.496 1.00 94.44 83 MET A N 1
ATOM 640 C CA . MET A 1 83 ? 0.333 1.792 -5.290 1.00 94.44 83 MET A CA 1
ATOM 641 C C . MET A 1 83 ? 0.195 2.022 -6.808 1.00 94.44 83 MET A C 1
ATOM 643 O O . MET A 1 83 ? 1.113 1.743 -7.571 1.00 94.44 83 MET A O 1
ATOM 647 N N . PHE A 1 84 ? -0.917 2.597 -7.273 1.00 97.06 84 PHE A N 1
ATOM 648 C CA . PHE A 1 84 ? -1.065 3.007 -8.670 1.00 97.06 84 PHE A CA 1
ATOM 649 C C . PHE A 1 84 ? -0.511 4.407 -8.953 1.00 97.06 84 PHE A C 1
ATOM 651 O O . PHE A 1 84 ? -0.549 4.843 -10.098 1.00 97.06 84 PHE A O 1
ATOM 658 N N . GLY A 1 85 ? 0.032 5.115 -7.960 1.00 95.25 85 GLY A N 1
ATOM 659 C CA . GLY A 1 85 ? 0.750 6.380 -8.142 1.00 95.25 85 GLY A CA 1
ATOM 660 C C . GLY A 1 85 ? -0.122 7.636 -8.156 1.00 95.25 85 GLY A C 1
ATOM 661 O O . GLY A 1 85 ? 0.372 8.701 -8.515 1.00 95.25 85 GLY A O 1
ATOM 662 N N . TYR A 1 86 ? -1.405 7.541 -7.789 1.00 95.62 86 TYR A N 1
ATOM 663 C CA . TYR A 1 86 ? -2.288 8.706 -7.654 1.00 95.62 86 TYR A CA 1
ATOM 664 C C . TYR A 1 86 ? -2.567 9.032 -6.172 1.00 95.62 86 TYR A C 1
ATOM 666 O O . TYR A 1 86 ? -2.643 8.103 -5.362 1.00 95.62 86 TYR A O 1
ATOM 674 N N . PRO A 1 87 ? -2.773 10.312 -5.806 1.00 94.56 87 PRO A N 1
ATOM 675 C CA . PRO A 1 87 ? -3.152 10.703 -4.448 1.00 94.56 87 PRO A CA 1
ATOM 676 C C . PRO A 1 87 ? -4.521 10.160 -4.020 1.00 94.56 87 PRO A C 1
ATOM 678 O O . PRO A 1 87 ? -5.504 10.307 -4.752 1.00 94.56 87 PRO A O 1
ATOM 681 N N . ASN A 1 88 ? -4.626 9.592 -2.818 1.00 93.75 88 ASN A N 1
ATOM 682 C CA . ASN A 1 88 ? -5.862 8.951 -2.365 1.00 93.75 88 ASN A CA 1
ATOM 683 C C . ASN A 1 88 ? -6.785 9.881 -1.559 1.00 93.75 88 ASN A C 1
ATOM 685 O O . ASN A 1 88 ? -6.982 9.717 -0.357 1.00 93.75 88 ASN A O 1
ATOM 689 N N . TYR A 1 89 ? -7.361 10.884 -2.222 1.00 92.19 89 TYR A N 1
ATOM 690 C CA . TYR A 1 89 ? -8.322 11.811 -1.615 1.00 92.19 89 TYR A CA 1
ATOM 691 C C . TYR A 1 89 ? -9.572 12.001 -2.491 1.00 92.19 89 TYR A C 1
ATOM 693 O O . TYR A 1 89 ? -9.661 11.452 -3.588 1.00 92.19 89 TYR A O 1
ATOM 701 N N . ARG A 1 90 ? -10.538 12.800 -1.999 1.00 94.19 90 ARG A N 1
ATOM 702 C CA . ARG A 1 90 ? -11.805 13.146 -2.686 1.00 94.19 90 ARG A CA 1
ATOM 703 C C . ARG A 1 90 ? -12.535 11.909 -3.206 1.00 94.19 90 ARG A C 1
ATOM 705 O O . ARG A 1 90 ? -12.555 11.571 -4.379 1.00 94.19 90 ARG A O 1
ATOM 712 N N . TRP A 1 91 ? -13.154 11.233 -2.261 1.00 97.00 91 TRP A N 1
ATOM 713 C CA . TRP A 1 91 ? -13.882 9.998 -2.463 1.00 97.00 91 TRP A CA 1
ATOM 714 C C . TRP A 1 91 ? -15.021 10.135 -3.486 1.00 97.00 91 TRP A C 1
ATOM 716 O O . TRP A 1 91 ? -15.889 10.998 -3.338 1.00 97.00 91 TRP A O 1
ATOM 726 N N . LYS A 1 92 ? -15.049 9.249 -4.485 1.00 97.44 92 LYS A N 1
ATOM 727 C CA . LYS A 1 92 ? -16.144 9.096 -5.452 1.00 97.44 92 LYS A CA 1
ATOM 728 C C . LYS A 1 92 ? -16.814 7.724 -5.310 1.00 97.44 92 LYS A C 1
ATOM 730 O O . LYS A 1 92 ? -16.129 6.762 -4.959 1.00 97.44 92 LYS A O 1
ATOM 735 N N . PRO A 1 93 ? -18.122 7.597 -5.594 1.00 98.12 93 PRO A N 1
ATOM 736 C CA . PRO A 1 93 ? -18.789 6.301 -5.613 1.00 98.12 93 PRO A CA 1
ATOM 737 C C . PRO A 1 93 ? -18.183 5.359 -6.654 1.00 98.12 93 PRO A C 1
ATOM 739 O O . PRO A 1 93 ? -17.895 5.766 -7.782 1.00 98.12 93 PRO A O 1
ATOM 742 N N . TRP A 1 94 ? -18.039 4.091 -6.287 1.00 97.56 94 TRP A N 1
ATOM 743 C CA . TRP A 1 94 ? -17.665 3.007 -7.187 1.00 97.56 94 TRP A CA 1
ATOM 744 C C . TRP A 1 94 ? -18.336 1.703 -6.742 1.00 97.56 94 TRP A C 1
ATOM 746 O O . TRP A 1 94 ? -18.848 1.602 -5.624 1.00 97.56 94 TRP A O 1
ATOM 756 N N . ARG A 1 95 ? -18.379 0.710 -7.630 1.00 96.69 95 ARG A N 1
ATOM 757 C CA . ARG A 1 95 ? -18.997 -0.590 -7.358 1.00 96.69 95 ARG A CA 1
ATOM 758 C C . ARG A 1 95 ? -17.984 -1.692 -7.622 1.00 96.69 95 ARG A C 1
ATOM 760 O O . ARG A 1 95 ? -17.426 -1.756 -8.711 1.00 96.69 95 ARG A O 1
ATOM 767 N N . THR A 1 96 ? -17.766 -2.545 -6.629 1.00 95.81 96 THR A N 1
ATOM 768 C CA . THR A 1 96 ? -16.872 -3.704 -6.739 1.00 95.81 96 THR A CA 1
ATOM 769 C C . THR A 1 96 ? -17.461 -4.780 -7.659 1.00 95.81 96 THR A C 1
ATOM 771 O O . THR A 1 96 ? -18.660 -4.780 -7.956 1.00 95.81 96 THR A O 1
ATOM 774 N N . GLY A 1 97 ? -16.637 -5.756 -8.057 1.00 91.44 97 GLY A N 1
ATOM 775 C CA . GLY A 1 97 ? -17.065 -6.883 -8.895 1.00 91.44 97 GLY A CA 1
ATOM 776 C C . GLY A 1 97 ? -18.189 -7.738 -8.290 1.00 91.44 97 GLY A C 1
ATOM 777 O O . GLY A 1 97 ? -18.978 -8.316 -9.033 1.00 91.44 97 GLY A O 1
ATOM 778 N N . ASP A 1 98 ? -18.310 -7.773 -6.957 1.00 94.12 98 ASP A N 1
ATOM 779 C CA . ASP A 1 98 ? -19.398 -8.454 -6.237 1.00 94.12 98 ASP A CA 1
ATOM 780 C C . ASP A 1 98 ? -20.632 -7.570 -5.976 1.00 94.12 98 ASP A C 1
ATOM 782 O O . ASP A 1 98 ? -21.574 -7.993 -5.307 1.00 94.12 98 ASP A O 1
ATOM 786 N N . GLY A 1 99 ? -20.652 -6.351 -6.522 1.00 95.31 99 GLY A N 1
ATOM 787 C CA . GLY A 1 99 ? -21.783 -5.430 -6.450 1.00 95.31 99 GLY A CA 1
ATOM 788 C C . GLY A 1 99 ? -21.804 -4.515 -5.224 1.00 95.31 99 GLY A C 1
ATOM 789 O O . GLY A 1 99 ? -22.709 -3.678 -5.135 1.00 95.31 99 GLY A O 1
ATOM 790 N N . THR A 1 100 ? -20.828 -4.631 -4.316 1.00 97.19 100 THR A N 1
ATOM 791 C CA . THR A 1 100 ? -20.723 -3.787 -3.116 1.00 97.19 100 THR A CA 1
ATOM 792 C C . THR A 1 100 ? -20.513 -2.322 -3.500 1.00 97.19 100 THR A C 1
ATOM 794 O O . THR A 1 100 ? -19.643 -1.989 -4.305 1.00 97.19 100 THR A O 1
ATOM 797 N N . GLU A 1 101 ? -21.313 -1.433 -2.910 1.00 98.06 101 GLU A N 1
ATOM 798 C CA . GLU A 1 101 ? -21.149 0.014 -3.055 1.00 98.06 101 GLU A CA 1
ATOM 799 C C . GLU A 1 101 ? -20.046 0.514 -2.128 1.00 98.06 101 GLU A C 1
ATOM 801 O O . GLU A 1 101 ? -20.089 0.317 -0.911 1.00 98.06 101 GLU A O 1
ATOM 806 N N . VAL A 1 102 ? -19.049 1.163 -2.719 1.00 98.31 102 VAL A N 1
ATOM 807 C CA . VAL A 1 102 ? -17.872 1.670 -2.019 1.00 98.31 102 VAL A CA 1
ATOM 808 C C . VAL A 1 102 ? -17.571 3.094 -2.461 1.00 98.31 102 VAL A C 1
ATOM 810 O O . VAL A 1 102 ? -18.125 3.609 -3.436 1.00 98.31 102 VAL A O 1
ATOM 813 N N . LEU A 1 103 ? -16.667 3.738 -1.737 1.00 98.56 103 LEU A N 1
ATOM 814 C CA . LEU A 1 103 ? -16.049 4.983 -2.150 1.00 98.56 103 LEU A CA 1
ATOM 815 C C . LEU A 1 103 ? -14.581 4.733 -2.483 1.00 98.56 103 LEU A C 1
ATOM 817 O O . LEU A 1 103 ? -13.905 4.017 -1.755 1.00 98.56 103 LEU A O 1
ATOM 821 N N . ILE A 1 104 ? -14.067 5.344 -3.542 1.00 97.75 104 ILE A N 1
ATOM 822 C CA . ILE A 1 104 ? -12.667 5.205 -3.963 1.00 97.75 104 ILE A CA 1
ATOM 823 C C . ILE A 1 104 ? -12.083 6.579 -4.301 1.00 97.75 104 ILE A C 1
ATOM 825 O O . ILE A 1 104 ? -12.839 7.507 -4.586 1.00 97.75 104 ILE A O 1
ATOM 829 N N . GLY A 1 105 ? -10.762 6.750 -4.223 1.00 97.00 105 GLY A N 1
ATOM 830 C CA . GLY A 1 105 ? -10.121 8.039 -4.501 1.00 97.00 105 GLY A CA 1
ATOM 831 C C . GLY A 1 105 ? -10.412 8.568 -5.912 1.00 97.00 105 GLY A C 1
ATOM 832 O O . GLY A 1 105 ? -10.551 7.794 -6.864 1.00 97.00 105 GLY A O 1
ATOM 833 N N . GLU A 1 106 ? -10.488 9.893 -6.066 1.00 95.94 106 GLU A N 1
ATOM 834 C CA . GLU A 1 106 ? -10.852 10.550 -7.335 1.00 95.94 106 GLU A CA 1
ATOM 835 C C . GLU A 1 106 ? -9.947 10.112 -8.498 1.00 95.94 106 GLU A C 1
ATOM 837 O O . GLU A 1 106 ? -10.441 9.836 -9.596 1.00 95.94 106 GLU A O 1
ATOM 842 N N . GLY A 1 107 ? -8.645 9.970 -8.220 1.00 95.50 107 GLY A N 1
ATOM 843 C CA . GLY A 1 107 ? -7.615 9.568 -9.182 1.00 95.50 107 GLY A CA 1
ATOM 844 C C . GLY A 1 107 ? -7.704 8.119 -9.671 1.00 95.50 107 GLY A C 1
ATOM 845 O O . GLY A 1 107 ? -7.042 7.778 -10.652 1.00 95.50 107 GLY A O 1
ATOM 846 N N . PHE A 1 108 ? -8.547 7.279 -9.055 1.00 97.38 108 PHE A N 1
ATOM 847 C CA . PHE A 1 108 ? -8.792 5.909 -9.504 1.00 97.38 108 PHE A CA 1
ATOM 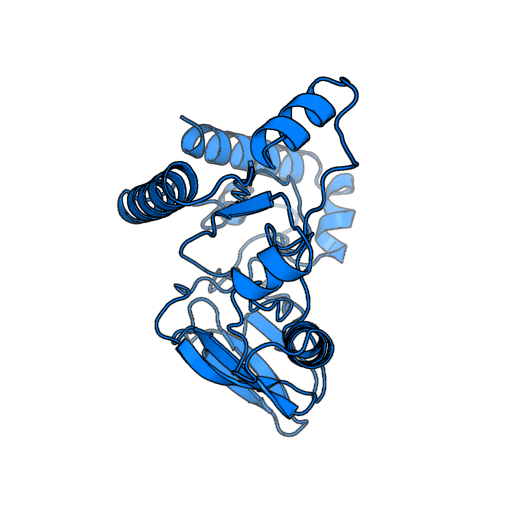848 C C . PHE A 1 108 ? -9.510 5.908 -10.855 1.00 97.38 108 PHE A C 1
ATOM 850 O O . PHE A 1 108 ? -10.738 5.998 -10.935 1.00 97.38 108 PHE A O 1
ATOM 857 N N . THR A 1 109 ? -8.736 5.870 -11.932 1.00 96.62 109 THR A N 1
ATOM 858 C CA . THR A 1 109 ? -9.251 5.944 -13.299 1.00 96.62 109 THR A CA 1
ATOM 859 C C . THR A 1 109 ? -9.204 4.566 -13.925 1.00 96.62 109 THR A C 1
ATOM 861 O O . THR A 1 109 ? -8.145 3.936 -13.938 1.00 96.62 109 THR A O 1
ATOM 864 N N . THR A 1 110 ? -10.350 4.107 -14.430 1.00 97.19 110 THR A N 1
ATOM 865 C CA . THR A 1 110 ? -10.498 2.771 -15.003 1.00 97.19 110 THR A CA 1
ATOM 866 C C . THR A 1 110 ? -11.108 2.781 -16.395 1.00 97.19 110 THR A C 1
ATOM 868 O O . THR A 1 110 ? -11.788 3.726 -16.795 1.00 97.19 110 THR A O 1
ATOM 871 N N . SER A 1 111 ? -10.877 1.692 -17.120 1.00 97.25 111 SER A N 1
ATOM 872 C CA . SER A 1 111 ? -11.622 1.312 -18.320 1.00 97.25 111 SER A CA 1
ATOM 873 C C . SER A 1 111 ? -12.061 -0.148 -18.209 1.00 97.25 111 SER A C 1
ATOM 875 O O . SER A 1 111 ? -11.546 -0.891 -17.371 1.00 97.25 111 SER A O 1
ATOM 877 N N . GLU A 1 112 ? -13.026 -0.549 -19.031 1.00 97.06 112 GLU A N 1
ATOM 878 C CA . GLU A 1 112 ? -13.493 -1.932 -19.127 1.00 97.06 112 GLU A CA 1
ATOM 879 C C . GLU A 1 112 ? -13.396 -2.407 -20.576 1.00 97.06 112 GLU A C 1
ATOM 881 O O . GLU A 1 112 ? -13.660 -1.633 -21.502 1.00 97.06 112 GLU A O 1
ATOM 886 N N . ASP A 1 113 ? -13.007 -3.666 -20.777 1.00 96.44 113 ASP A N 1
ATOM 887 C CA . ASP A 1 113 ? -13.031 -4.299 -22.098 1.00 96.44 113 ASP A CA 1
ATOM 888 C C . ASP A 1 113 ? -14.352 -5.044 -22.374 1.00 96.44 113 ASP A C 1
ATOM 890 O O . ASP A 1 113 ? -15.263 -5.103 -21.548 1.00 96.44 113 ASP A O 1
ATOM 894 N N . GLU A 1 114 ? -14.460 -5.661 -23.554 1.00 96.81 114 GLU A N 1
ATOM 895 C CA . GLU A 1 114 ? -15.642 -6.438 -23.962 1.00 96.81 114 GLU A CA 1
ATOM 896 C C . GLU A 1 114 ? -15.910 -7.671 -23.078 1.00 96.81 114 GLU A C 1
ATOM 898 O O . GLU A 1 114 ? -17.027 -8.194 -23.057 1.00 96.81 114 GLU A O 1
ATOM 903 N N . ARG A 1 115 ? -14.897 -8.158 -22.350 1.00 95.50 115 ARG A N 1
ATOM 904 C CA . ARG A 1 115 ? -15.013 -9.290 -21.416 1.00 95.50 115 ARG A CA 1
ATOM 905 C C . ARG A 1 115 ? -15.457 -8.828 -20.027 1.00 95.50 115 ARG A C 1
ATOM 907 O O . ARG A 1 115 ? -15.889 -9.662 -19.226 1.00 95.50 115 ARG A O 1
ATOM 914 N N . GLY A 1 116 ? -15.439 -7.519 -19.780 1.00 95.38 116 GLY A N 1
ATOM 915 C CA . GLY A 1 116 ? -15.724 -6.892 -18.496 1.00 95.38 116 GLY A CA 1
ATOM 916 C C . GLY A 1 116 ? -14.529 -6.909 -17.547 1.00 95.38 116 GLY A C 1
ATOM 917 O O . GLY A 1 116 ? -14.734 -6.791 -16.339 1.00 95.38 116 GLY A O 1
ATOM 918 N N . ASP A 1 117 ? -13.311 -7.095 -18.061 1.00 97.62 117 ASP A N 1
ATOM 919 C CA . ASP A 1 117 ? -12.097 -6.917 -17.269 1.00 97.62 117 ASP A CA 1
ATOM 920 C C . ASP A 1 117 ? -11.880 -5.418 -17.040 1.00 97.62 117 ASP A C 1
ATOM 922 O O . ASP A 1 117 ? -11.930 -4.618 -17.976 1.00 97.62 117 ASP A O 1
ATOM 926 N N . THR A 1 118 ? -11.635 -5.033 -15.790 1.00 97.94 118 THR A N 1
ATOM 927 C CA . THR A 1 118 ? -11.345 -3.652 -15.402 1.00 97.94 118 THR A CA 1
ATOM 928 C C . THR A 1 118 ? -9.844 -3.401 -15.461 1.00 97.94 118 THR A C 1
ATOM 930 O O . THR A 1 118 ? -9.059 -4.163 -14.897 1.00 97.94 118 THR A O 1
ATOM 933 N N . PHE A 1 119 ? -9.434 -2.297 -16.076 1.00 98.31 119 PHE A N 1
ATOM 934 C CA . PHE A 1 119 ? -8.039 -1.870 -16.168 1.00 98.31 119 PHE A CA 1
ATOM 935 C C . PHE A 1 119 ? -7.813 -0.575 -15.394 1.00 98.31 119 PHE A C 1
ATOM 937 O O . PHE A 1 119 ? -8.678 0.296 -15.405 1.00 98.31 119 PHE A O 1
ATOM 944 N N . VAL A 1 120 ? -6.649 -0.435 -14.757 1.00 98.19 120 VAL A N 1
ATOM 945 C CA . VAL A 1 120 ? -6.211 0.782 -14.043 1.00 98.19 120 VAL A CA 1
ATOM 946 C C . VAL A 1 120 ? -4.941 1.328 -14.688 1.00 98.19 120 VAL A C 1
ATOM 948 O O . V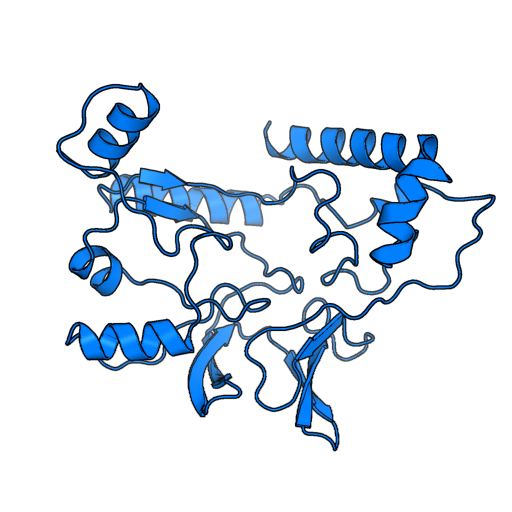AL A 1 120 ? -4.172 0.582 -15.297 1.00 98.19 120 VAL A O 1
ATOM 951 N N . TYR A 1 121 ? -4.721 2.635 -14.558 1.00 98.31 121 TYR A N 1
ATOM 952 C CA . TYR A 1 121 ? -3.645 3.367 -15.219 1.00 98.31 121 TYR A CA 1
ATOM 953 C C . TYR A 1 121 ? -2.683 4.022 -14.215 1.00 98.31 121 TYR A C 1
ATOM 955 O O . TYR A 1 121 ? -3.136 4.524 -13.181 1.00 98.31 121 TYR A O 1
ATOM 963 N N . PRO A 1 122 ? -1.370 4.074 -14.519 1.00 97.81 122 PRO A N 1
ATOM 964 C CA . PRO A 1 122 ? -0.373 4.684 -13.639 1.00 97.81 122 PRO A CA 1
ATOM 965 C C . PRO A 1 122 ? -0.676 6.175 -13.437 1.00 97.81 122 PRO A C 1
ATOM 967 O O . PRO A 1 122 ? -0.831 6.930 -14.398 1.00 97.81 122 PRO A O 1
ATOM 970 N N . GLY A 1 123 ? -0.800 6.602 -12.183 1.00 96.62 123 GLY A N 1
ATOM 971 C CA . GLY A 1 123 ? -1.170 7.964 -11.795 1.00 96.62 123 GLY A CA 1
ATOM 972 C C . GLY A 1 123 ? -2.557 8.407 -12.277 1.00 96.62 123 GLY A C 1
ATOM 973 O O . GLY A 1 123 ? -2.835 9.602 -12.277 1.00 96.62 123 GLY A O 1
ATOM 974 N N . GLY A 1 124 ? -3.409 7.479 -12.731 1.00 96.38 124 GLY A N 1
ATOM 975 C CA . GLY A 1 124 ? -4.684 7.797 -13.382 1.00 96.38 124 GLY A CA 1
ATOM 976 C C . GLY A 1 124 ? -4.553 8.299 -14.829 1.00 96.38 124 GLY A C 1
ATOM 977 O O . GLY A 1 124 ? -5.527 8.799 -15.389 1.00 96.38 124 GLY A O 1
ATOM 978 N N . ASP A 1 125 ? -3.377 8.179 -15.453 1.00 96.88 125 ASP A N 1
ATOM 979 C CA . ASP A 1 125 ? -3.129 8.668 -16.812 1.00 96.88 125 ASP A CA 1
ATOM 980 C C . ASP A 1 125 ? -3.562 7.658 -17.887 1.00 96.88 125 ASP A C 1
ATOM 982 O O . ASP A 1 125 ? -2.823 6.737 -18.238 1.00 96.88 125 ASP A O 1
ATOM 986 N N . ILE A 1 126 ? -4.744 7.875 -18.468 1.00 95.81 126 ILE A N 1
ATOM 987 C CA . ILE A 1 126 ? -5.303 7.023 -19.533 1.00 95.81 126 ILE A CA 1
ATOM 988 C C . ILE A 1 126 ? -4.532 7.076 -20.859 1.00 95.81 126 ILE A C 1
ATOM 990 O O . ILE A 1 126 ? -4.815 6.284 -21.757 1.00 95.81 126 ILE A O 1
ATOM 994 N N . THR A 1 127 ? -3.590 8.013 -21.017 1.00 96.31 127 THR A N 1
ATOM 995 C CA . THR A 1 127 ? -2.722 8.056 -22.205 1.00 96.31 127 THR A CA 1
ATOM 996 C C . THR A 1 127 ? -1.591 7.028 -22.113 1.00 96.31 127 THR A C 1
ATOM 998 O O . THR A 1 127 ? -1.005 6.664 -23.134 1.00 96.31 127 THR A O 1
ATOM 1001 N N . ALA A 1 128 ? -1.305 6.523 -20.908 1.00 96.62 128 ALA A N 1
ATOM 1002 C CA . ALA A 1 128 ? -0.369 5.432 -20.683 1.00 96.62 128 ALA A CA 1
ATOM 1003 C C . ALA A 1 128 ? -1.031 4.061 -20.911 1.00 96.62 128 ALA A C 1
ATOM 1005 O O . ALA A 1 128 ? -2.252 3.904 -20.874 1.00 96.62 128 ALA A O 1
ATOM 1006 N N . ARG A 1 129 ? -0.209 3.022 -21.098 1.00 96.81 129 ARG A N 1
ATOM 1007 C CA . ARG A 1 129 ? -0.692 1.632 -21.056 1.00 96.81 129 ARG A CA 1
ATOM 1008 C C . ARG A 1 129 ? -1.212 1.305 -19.646 1.00 96.81 129 ARG A C 1
ATOM 1010 O O . ARG A 1 129 ? -0.564 1.724 -18.680 1.00 96.81 129 ARG A O 1
ATOM 1017 N N . PRO A 1 130 ? -2.308 0.531 -19.511 1.00 98.06 130 PRO A N 1
ATOM 1018 C CA . PRO A 1 130 ? -2.827 0.144 -18.203 1.00 98.06 130 PRO A CA 1
ATOM 1019 C C . PRO A 1 130 ? -1.761 -0.614 -17.409 1.00 98.06 130 PRO A C 1
ATOM 1021 O O . PRO A 1 130 ? -1.025 -1.430 -17.970 1.00 98.06 130 PRO A O 1
ATOM 1024 N N . CYS A 1 131 ? -1.663 -0.320 -16.116 1.00 98.06 131 CYS A N 1
ATOM 1025 C CA . CYS A 1 131 ? -0.686 -0.924 -15.221 1.00 98.06 131 CYS A CA 1
ATOM 1026 C C . CYS A 1 131 ? -1.231 -2.131 -14.466 1.00 98.06 131 CYS A C 1
ATOM 1028 O O . CYS A 1 131 ? -0.433 -2.951 -14.036 1.00 98.06 131 CYS A O 1
ATOM 1030 N N . ALA A 1 132 ? -2.547 -2.284 -14.327 1.00 98.12 132 ALA A N 1
ATOM 1031 C CA . ALA A 1 132 ? -3.129 -3.425 -13.633 1.00 98.12 132 ALA A CA 1
ATOM 1032 C C . ALA A 1 132 ? -4.483 -3.824 -14.221 1.00 98.12 132 ALA A C 1
ATOM 1034 O O . ALA A 1 132 ? -5.154 -3.008 -14.863 1.00 98.12 132 ALA A O 1
ATOM 1035 N N . ARG A 1 133 ? -4.871 -5.082 -14.002 1.00 97.94 133 ARG A N 1
ATOM 1036 C CA . ARG A 1 133 ? -6.127 -5.671 -14.474 1.00 97.94 133 ARG A CA 1
ATOM 1037 C C . ARG A 1 133 ? -6.823 -6.422 -13.349 1.00 97.94 133 ARG A C 1
ATOM 1039 O O . ARG A 1 133 ? -6.195 -7.215 -12.658 1.00 97.94 133 ARG A O 1
ATOM 1046 N N . MET A 1 134 ? -8.127 -6.233 -13.232 1.00 97.75 134 MET A N 1
ATOM 1047 C CA . MET A 1 134 ? -9.011 -7.057 -12.421 1.00 97.75 134 MET A CA 1
ATOM 1048 C C . MET A 1 134 ? -10.000 -7.752 -13.363 1.00 97.75 134 MET A C 1
ATOM 1050 O O . MET A 1 134 ? -10.745 -7.061 -14.059 1.00 97.75 134 MET A O 1
ATOM 1054 N N . PRO A 1 135 ? -10.022 -9.094 -13.427 1.00 96.81 135 PRO A N 1
ATOM 1055 C CA . PRO A 1 135 ? -11.000 -9.810 -14.238 1.00 96.81 135 PRO A CA 1
ATOM 1056 C C . PRO A 1 135 ? -12.441 -9.485 -13.837 1.00 96.81 135 PRO A C 1
ATOM 1058 O O . PRO A 1 135 ? -12.699 -9.128 -12.683 1.00 96.81 135 PRO A O 1
ATOM 1061 N N . LYS A 1 136 ? -13.401 -9.679 -14.747 1.00 95.81 136 LYS A N 1
ATOM 1062 C CA . LYS A 1 136 ? -14.828 -9.517 -14.420 1.00 95.81 136 LYS A CA 1
ATOM 1063 C C . LYS A 1 136 ? -15.225 -10.325 -13.176 1.00 95.81 136 LYS A C 1
ATOM 1065 O O . LYS A 1 136 ? -15.088 -11.546 -13.148 1.00 95.81 136 LYS A O 1
ATOM 1070 N N . GLY A 1 137 ? -15.778 -9.647 -12.168 1.00 93.75 137 GLY A N 1
ATOM 1071 C CA . GLY A 1 137 ? -16.164 -10.270 -10.893 1.00 93.75 137 GLY A CA 1
ATOM 1072 C C . GLY A 1 137 ? -14.985 -10.600 -9.966 1.00 93.75 137 GLY A C 1
ATOM 1073 O O . GLY A 1 137 ? -15.177 -11.299 -8.974 1.00 93.75 137 GLY A O 1
ATOM 1074 N N . GLY A 1 138 ? -13.781 -10.122 -10.288 1.00 94.75 138 GLY A N 1
ATOM 1075 C CA . GLY A 1 138 ? -12.598 -10.217 -9.442 1.00 94.75 138 GLY A CA 1
ATOM 1076 C C . GLY A 1 138 ? -12.687 -9.341 -8.190 1.00 94.75 138 GLY A C 1
ATOM 1077 O O . GLY A 1 138 ? -13.578 -8.501 -8.044 1.00 94.75 138 GLY A O 1
ATOM 1078 N N . PHE A 1 139 ? -11.738 -9.561 -7.280 1.00 95.12 139 PHE A N 1
ATOM 1079 C CA . PHE A 1 139 ? -11.699 -8.920 -5.960 1.00 95.12 139 PHE A CA 1
ATOM 1080 C C . PHE A 1 139 ? -10.452 -8.061 -5.725 1.00 95.12 139 PHE A C 1
ATOM 1082 O O . PHE A 1 139 ? -10.391 -7.358 -4.723 1.00 95.12 139 PHE A O 1
ATOM 1089 N N . TYR A 1 140 ? -9.466 -8.137 -6.616 1.00 96.38 140 TYR A N 1
ATOM 1090 C CA . TYR A 1 140 ? -8.202 -7.414 -6.547 1.00 96.38 140 TYR A CA 1
ATOM 1091 C C . TYR A 1 140 ? -7.612 -7.270 -7.952 1.00 96.38 140 TYR A C 1
ATOM 1093 O O . TYR A 1 140 ? -8.038 -7.946 -8.894 1.00 96.38 140 TYR A O 1
ATOM 1101 N N . PHE A 1 141 ? -6.633 -6.384 -8.079 1.00 97.56 141 PHE A N 1
ATOM 1102 C CA . PHE A 1 141 ? -5.902 -6.141 -9.309 1.00 97.56 141 PHE A CA 1
ATOM 1103 C C . PHE A 1 141 ? -4.605 -6.951 -9.351 1.00 97.56 141 PHE A C 1
ATOM 1105 O O . PHE A 1 141 ? -3.840 -6.972 -8.390 1.00 97.56 141 PHE A O 1
ATOM 1112 N N . ASP A 1 142 ? -4.330 -7.560 -10.500 1.00 96.06 142 ASP A N 1
ATOM 1113 C CA . ASP A 1 142 ? -3.014 -8.092 -10.838 1.00 96.06 142 ASP A CA 1
ATOM 1114 C C . ASP A 1 142 ? -2.254 -7.063 -11.677 1.00 96.06 142 ASP A C 1
ATOM 1116 O O . ASP A 1 142 ? -2.801 -6.481 -12.623 1.00 96.06 142 ASP A O 1
ATOM 1120 N N . THR A 1 143 ? -0.977 -6.848 -11.364 1.00 96.06 143 THR A N 1
ATOM 1121 C CA . THR A 1 143 ? -0.139 -5.941 -12.154 1.00 96.06 143 THR A CA 1
ATOM 1122 C C . THR A 1 143 ? 0.113 -6.511 -13.549 1.00 96.06 143 THR A C 1
ATOM 1124 O O . THR A 1 143 ? 0.446 -7.682 -13.724 1.00 96.06 143 THR A O 1
ATOM 1127 N N . ILE A 1 144 ? -0.015 -5.662 -14.564 1.00 97.38 144 ILE A N 1
ATOM 1128 C CA . ILE A 1 144 ? 0.342 -5.978 -15.942 1.00 97.38 144 ILE A CA 1
ATOM 1129 C C . ILE A 1 144 ? 1.839 -5.725 -16.106 1.00 97.38 144 ILE A C 1
ATOM 1131 O O . ILE A 1 144 ? 2.309 -4.593 -15.957 1.00 97.38 144 ILE A O 1
ATOM 1135 N N . VAL A 1 145 ? 2.584 -6.766 -16.477 1.00 97.12 145 VAL A N 1
ATOM 1136 C CA . VAL A 1 145 ? 4.001 -6.639 -16.827 1.00 97.12 145 VAL A CA 1
ATOM 1137 C C . VAL A 1 145 ? 4.130 -5.756 -18.072 1.00 97.12 145 VAL A C 1
ATOM 1139 O O . VAL A 1 145 ? 3.631 -6.073 -19.154 1.00 97.12 145 VAL A O 1
ATOM 1142 N N . ARG A 1 146 ? 4.794 -4.609 -17.905 1.00 96.38 146 ARG A N 1
ATOM 1143 C CA . ARG A 1 146 ? 5.062 -3.626 -18.971 1.00 96.38 146 ARG A CA 1
ATOM 1144 C C . ARG A 1 146 ? 6.544 -3.554 -19.339 1.00 96.38 146 ARG A C 1
ATOM 1146 O O . ARG A 1 146 ? 6.981 -2.548 -19.885 1.00 96.38 146 ARG A O 1
ATOM 1153 N N . GLN A 1 147 ? 7.288 -4.620 -19.042 1.00 96.19 147 GLN A N 1
ATOM 1154 C CA . GLN A 1 147 ? 8.676 -4.779 -19.459 1.00 96.19 147 GLN A CA 1
ATOM 1155 C C . GLN A 1 147 ? 8.781 -4.664 -20.985 1.00 96.19 147 GLN A C 1
ATOM 1157 O O . GLN A 1 147 ? 8.034 -5.321 -21.714 1.00 96.19 147 GLN A O 1
ATOM 1162 N N . GLU A 1 148 ? 9.695 -3.828 -21.465 1.00 93.75 148 GLU A N 1
ATOM 1163 C CA . GLU A 1 148 ? 10.099 -3.824 -22.872 1.00 93.75 148 GLU A CA 1
ATOM 1164 C C . GLU A 1 148 ? 11.140 -4.925 -23.122 1.00 93.75 148 GLU A C 1
ATOM 1166 O O . GLU A 1 148 ? 11.597 -5.596 -22.196 1.00 93.75 148 GLU A O 1
ATOM 1171 N N . THR A 1 149 ? 11.519 -5.139 -24.381 1.00 93.69 149 THR A N 1
ATOM 1172 C CA . THR A 1 149 ? 12.673 -5.990 -24.683 1.00 93.69 149 THR A CA 1
ATOM 1173 C C . THR A 1 149 ? 13.910 -5.421 -23.991 1.00 93.69 149 THR A C 1
ATOM 1175 O O . THR A 1 149 ? 14.222 -4.243 -24.156 1.00 93.69 149 THR A O 1
ATOM 1178 N N . ILE A 1 150 ? 14.587 -6.261 -23.213 1.00 93.31 150 ILE A N 1
ATOM 1179 C CA . ILE A 1 150 ? 15.807 -5.917 -22.484 1.00 93.31 150 ILE A CA 1
ATOM 1180 C C . ILE A 1 150 ? 17.026 -6.486 -23.210 1.00 93.31 150 ILE A C 1
ATOM 1182 O O . ILE A 1 150 ? 16.941 -7.536 -23.845 1.00 93.31 150 ILE A O 1
ATOM 1186 N N . ASP A 1 151 ? 18.147 -5.780 -23.110 1.00 93.38 151 ASP A N 1
ATOM 1187 C CA . ASP A 1 151 ? 19.461 -6.296 -23.478 1.00 93.38 151 ASP A CA 1
ATOM 1188 C C . ASP A 1 151 ? 20.098 -6.907 -22.222 1.00 93.38 151 ASP A C 1
ATOM 1190 O O . ASP A 1 151 ? 20.562 -6.187 -21.337 1.00 93.38 151 ASP A O 1
ATOM 1194 N N . GLU A 1 152 ? 20.048 -8.235 -22.113 1.00 90.31 152 GLU A N 1
ATOM 1195 C CA . GLU A 1 152 ? 20.539 -8.972 -20.940 1.00 90.31 152 GLU A CA 1
ATOM 1196 C C . GLU A 1 152 ? 22.053 -8.814 -20.721 1.00 90.31 152 GLU A C 1
ATOM 1198 O O . GLU A 1 152 ? 22.521 -8.940 -19.587 1.00 90.31 152 GLU A O 1
ATOM 1203 N N . ASP A 1 153 ? 22.814 -8.478 -21.771 1.00 92.06 153 ASP A N 1
ATOM 1204 C CA . ASP A 1 153 ? 24.261 -8.254 -21.683 1.00 92.06 153 ASP A CA 1
ATOM 1205 C C . ASP A 1 153 ? 24.604 -6.847 -21.148 1.00 92.06 153 ASP A C 1
ATOM 1207 O O . ASP A 1 153 ? 25.728 -6.607 -20.697 1.00 92.06 153 ASP A O 1
ATOM 1211 N N . HIS A 1 154 ? 23.641 -5.916 -21.158 1.00 94.19 154 HIS A N 1
ATOM 1212 C CA . HIS A 1 154 ? 23.836 -4.505 -20.803 1.00 94.19 154 HIS A CA 1
ATOM 1213 C C . HIS A 1 154 ? 22.759 -3.979 -19.837 1.00 94.19 154 HIS A C 1
ATOM 1215 O O . HIS A 1 154 ? 22.216 -2.889 -20.017 1.00 94.19 154 HIS A O 1
ATOM 1221 N N . LEU A 1 155 ? 22.451 -4.743 -18.787 1.00 96.75 155 LEU A N 1
ATOM 1222 C CA . LEU A 1 155 ? 21.499 -4.331 -17.751 1.00 96.75 155 LEU A CA 1
ATOM 1223 C C . LEU A 1 155 ? 22.035 -3.165 -16.895 1.00 96.75 155 LEU A C 1
ATOM 1225 O O . LEU A 1 155 ? 23.110 -3.271 -16.302 1.00 96.75 155 LEU A O 1
ATOM 1229 N N . ASP A 1 156 ? 21.248 -2.090 -16.750 1.00 97.19 156 ASP A N 1
ATOM 1230 C CA . ASP A 1 156 ? 21.574 -0.949 -15.878 1.00 97.19 156 ASP A CA 1
ATOM 1231 C C . ASP A 1 156 ? 20.685 -0.920 -14.613 1.00 97.19 156 ASP A C 1
ATOM 1233 O O . ASP A 1 156 ? 19.467 -0.708 -14.700 1.00 97.19 156 ASP A O 1
ATOM 1237 N N . PRO A 1 157 ? 21.251 -1.133 -13.409 1.00 97.12 157 PRO A N 1
ATOM 1238 C CA . PRO A 1 157 ? 20.493 -1.088 -12.159 1.00 97.12 157 PRO A CA 1
ATOM 1239 C C . PRO A 1 157 ? 19.941 0.314 -11.847 1.00 97.12 157 PRO A C 1
ATOM 1241 O O . PRO A 1 157 ? 18.938 0.433 -11.140 1.00 97.12 157 PRO A O 1
ATOM 1244 N N . LYS A 1 158 ? 20.539 1.383 -12.390 1.00 96.56 158 LYS A N 1
ATOM 1245 C CA . LYS A 1 158 ? 20.062 2.760 -12.195 1.00 96.56 158 LYS A CA 1
ATOM 1246 C C . LYS A 1 158 ? 18.766 3.022 -12.949 1.00 96.56 158 LYS A C 1
ATOM 1248 O O . LYS A 1 158 ? 17.859 3.613 -12.370 1.00 96.56 158 LYS A O 1
ATOM 1253 N N . GLU A 1 159 ? 18.655 2.539 -14.186 1.00 95.56 159 GLU A N 1
ATOM 1254 C CA . GLU A 1 159 ? 17.404 2.612 -14.954 1.00 95.56 159 GLU A CA 1
ATOM 1255 C C . GLU A 1 159 ? 16.286 1.813 -14.273 1.00 95.56 159 GLU A C 1
ATOM 1257 O O . GLU A 1 159 ? 15.120 2.202 -14.306 1.00 95.56 159 GLU A O 1
ATOM 1262 N N . TRP A 1 160 ? 16.627 0.704 -13.607 1.00 96.25 160 TRP A N 1
ATOM 1263 C CA . TRP A 1 160 ? 15.646 -0.050 -12.828 1.00 96.25 160 TRP A CA 1
ATOM 1264 C C . TRP A 1 160 ? 15.160 0.723 -11.596 1.00 96.25 160 TRP A C 1
ATOM 1266 O O . TRP A 1 160 ? 13.970 0.722 -11.281 1.00 96.25 160 TRP A O 1
ATOM 1276 N N . ILE A 1 161 ? 16.061 1.396 -10.887 1.00 94.88 161 ILE A N 1
ATOM 1277 C CA . ILE A 1 161 ? 15.715 2.151 -9.676 1.00 94.88 161 ILE A CA 1
ATOM 1278 C C . ILE A 1 161 ? 14.987 3.468 -9.987 1.00 94.88 161 ILE A C 1
ATOM 1280 O O . ILE A 1 161 ? 14.270 3.992 -9.129 1.00 94.88 161 ILE A O 1
ATOM 1284 N N . GLU A 1 162 ? 15.132 4.012 -11.195 1.00 94.38 162 GLU A N 1
ATOM 1285 C CA . GLU A 1 162 ? 14.547 5.296 -11.577 1.00 94.38 162 GLU A CA 1
ATOM 1286 C C . GLU A 1 162 ? 13.025 5.343 -11.332 1.00 94.38 162 GLU A C 1
ATOM 1288 O O . GLU A 1 162 ? 12.234 4.608 -11.923 1.00 94.38 162 GLU A O 1
ATOM 1293 N N . GLY A 1 163 ? 12.609 6.221 -10.412 1.00 89.50 163 GLY A N 1
ATOM 1294 C CA . GLY A 1 163 ? 11.206 6.421 -10.037 1.00 89.50 163 GLY A CA 1
ATOM 1295 C C . GLY A 1 163 ? 10.589 5.341 -9.134 1.00 89.50 163 GLY A C 1
ATOM 1296 O O . GLY A 1 163 ? 9.421 5.475 -8.767 1.00 89.50 163 GLY A O 1
ATOM 1297 N N . MET A 1 164 ? 11.324 4.291 -8.753 1.00 92.56 164 MET A N 1
ATOM 1298 C CA . MET A 1 164 ? 10.808 3.232 -7.871 1.00 92.56 164 MET A CA 1
ATOM 1299 C C . MET A 1 164 ? 10.652 3.703 -6.423 1.00 92.56 164 MET A C 1
ATOM 1301 O O . MET A 1 164 ? 9.597 3.510 -5.825 1.00 92.56 164 MET A O 1
ATOM 1305 N N . PHE A 1 165 ? 11.684 4.352 -5.876 1.00 91.38 165 PHE A N 1
ATOM 1306 C CA . PHE A 1 165 ? 11.735 4.766 -4.470 1.00 91.38 165 PHE A CA 1
ATOM 1307 C C . PHE A 1 165 ? 12.084 6.258 -4.356 1.00 91.38 165 PHE A C 1
ATOM 1309 O O . PHE A 1 165 ? 13.184 6.625 -3.934 1.00 91.38 165 PHE A O 1
ATOM 1316 N N . PRO A 1 166 ? 11.176 7.154 -4.793 1.00 90.19 166 PRO A N 1
ATOM 1317 C CA . PRO A 1 166 ? 11.420 8.585 -4.708 1.00 90.19 166 PRO A CA 1
ATOM 1318 C C . PRO A 1 166 ? 11.610 9.025 -3.252 1.00 90.19 166 PRO A C 1
ATOM 1320 O O . PRO A 1 166 ? 11.046 8.448 -2.316 1.00 90.19 166 PRO A O 1
ATOM 1323 N N . GLN A 1 167 ? 12.408 10.077 -3.080 1.00 91.25 167 GLN A N 1
ATOM 1324 C CA . GLN A 1 167 ? 12.521 10.756 -1.795 1.00 91.25 167 GLN A CA 1
ATOM 1325 C C . GLN A 1 167 ? 11.182 11.396 -1.425 1.00 91.25 167 GLN A C 1
ATOM 1327 O O . GLN A 1 167 ? 10.474 11.890 -2.310 1.00 91.25 167 GLN A O 1
ATOM 1332 N N . PHE A 1 168 ? 10.842 11.395 -0.139 1.00 92.19 168 PHE A N 1
ATOM 1333 C CA . PHE A 1 168 ? 9.646 12.075 0.337 1.00 92.19 168 PHE A CA 1
ATOM 1334 C C . PHE A 1 168 ? 9.764 13.576 0.109 1.00 92.19 168 PHE A C 1
ATOM 1336 O O . PHE A 1 168 ? 10.782 14.201 0.405 1.00 92.19 168 PHE A O 1
ATOM 1343 N N . THR A 1 169 ? 8.707 14.151 -0.455 1.00 93.81 169 THR A N 1
ATOM 1344 C CA . THR A 1 169 ? 8.603 15.600 -0.614 1.00 93.81 169 THR A CA 1
ATOM 1345 C C . THR A 1 169 ? 8.176 16.247 0.702 1.00 93.81 169 THR A C 1
ATOM 1347 O O . THR A 1 169 ? 7.596 15.587 1.564 1.00 93.81 169 THR A O 1
ATOM 1350 N N . ASP A 1 170 ? 8.366 17.562 0.834 1.00 95.12 170 ASP A N 1
ATOM 1351 C CA . ASP A 1 170 ? 7.848 18.320 1.983 1.00 95.12 170 ASP A CA 1
ATOM 1352 C C . ASP A 1 170 ? 6.331 18.129 2.169 1.00 95.12 170 ASP A C 1
ATOM 1354 O O . ASP A 1 170 ? 5.833 18.122 3.292 1.00 95.12 170 ASP A O 1
ATOM 1358 N N . GLU A 1 171 ? 5.584 17.943 1.073 1.00 94.56 171 GLU A N 1
ATOM 1359 C CA . GLU A 1 171 ? 4.145 17.675 1.124 1.00 94.56 171 GLU A CA 1
ATOM 1360 C C . GLU A 1 171 ? 3.845 16.279 1.692 1.00 94.56 171 GLU A C 1
ATOM 1362 O O . GLU A 1 171 ? 2.920 16.132 2.494 1.00 94.56 171 GLU A O 1
ATOM 1367 N N . ASP A 1 172 ? 4.634 15.265 1.321 1.00 93.44 172 ASP A N 1
ATOM 1368 C CA . ASP A 1 172 ? 4.496 13.911 1.867 1.00 93.44 172 ASP A CA 1
ATOM 1369 C C . ASP A 1 172 ? 4.831 13.897 3.363 1.00 93.44 172 ASP A C 1
ATOM 1371 O O . ASP A 1 172 ? 4.062 13.364 4.163 1.00 93.44 172 ASP A O 1
ATOM 1375 N N . LEU A 1 173 ? 5.928 14.549 3.760 1.00 94.12 173 LEU A N 1
ATOM 1376 C CA . LEU A 1 173 ? 6.337 14.654 5.162 1.00 94.12 173 LEU A CA 1
ATOM 1377 C C . LEU A 1 173 ? 5.303 15.415 6.001 1.00 94.12 173 LEU A C 1
ATOM 1379 O O . LEU A 1 173 ? 4.944 14.961 7.088 1.00 94.12 173 LEU A O 1
ATOM 1383 N N . ALA A 1 174 ? 4.762 16.523 5.486 1.00 95.81 174 ALA A N 1
ATOM 1384 C CA . ALA A 1 174 ? 3.699 17.268 6.158 1.00 95.81 174 ALA A CA 1
ATOM 1385 C C . ALA A 1 174 ? 2.424 16.425 6.331 1.00 95.81 174 ALA A C 1
ATOM 1387 O O . ALA A 1 174 ? 1.782 16.479 7.382 1.00 95.81 174 ALA A O 1
ATOM 1388 N N . HIS A 1 175 ? 2.068 15.616 5.328 1.00 94.62 175 HIS A N 1
ATOM 1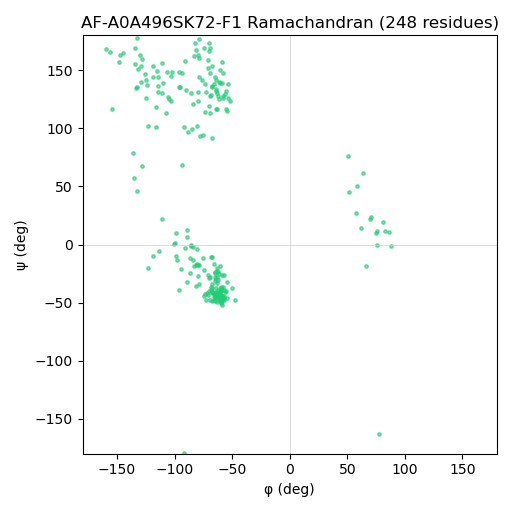389 C CA . HIS A 1 175 ? 0.932 14.700 5.406 1.00 94.62 175 HIS A CA 1
ATOM 1390 C C . HIS A 1 175 ? 1.135 13.611 6.470 1.00 94.62 175 HIS A C 1
ATOM 1392 O O . HIS A 1 175 ? 0.228 13.347 7.266 1.00 94.62 175 HIS A O 1
ATOM 1398 N N . LEU A 1 176 ? 2.325 13.005 6.517 1.00 94.75 176 LEU A N 1
ATOM 1399 C CA . LEU A 1 176 ? 2.683 12.005 7.525 1.00 94.75 176 LEU A CA 1
ATOM 1400 C C . LEU A 1 176 ? 2.690 12.609 8.933 1.00 94.75 176 LEU A C 1
ATOM 1402 O O . LEU A 1 176 ? 2.107 12.025 9.847 1.00 94.75 176 LEU A O 1
ATOM 1406 N N . GLN A 1 177 ? 3.277 13.798 9.099 1.00 95.94 177 GLN A N 1
ATOM 1407 C CA . GLN A 1 177 ? 3.291 14.514 10.373 1.00 95.94 177 GLN A CA 1
ATOM 1408 C C . GLN A 1 177 ? 1.868 14.813 10.853 1.00 95.94 177 GLN A C 1
ATOM 1410 O O . GLN A 1 177 ? 1.530 14.513 11.996 1.00 95.94 177 GLN A O 1
ATOM 1415 N N . GLN A 1 178 ? 1.009 15.343 9.979 1.00 96.81 178 GLN A N 1
ATOM 1416 C CA . GLN A 1 178 ? -0.372 15.663 10.333 1.00 96.81 178 GLN A CA 1
ATOM 1417 C C . GLN A 1 178 ? -1.141 14.427 10.821 1.00 96.81 178 GLN A C 1
ATOM 1419 O O . GLN A 1 178 ? -1.868 14.509 11.814 1.00 96.81 178 GLN A O 1
ATOM 1424 N N . GLN A 1 179 ? -0.994 13.289 10.136 1.00 95.94 179 GLN A N 1
ATOM 1425 C CA . GLN A 1 179 ? -1.626 12.036 10.550 1.00 95.94 179 GLN A CA 1
ATOM 1426 C C . GLN A 1 179 ? -1.062 11.530 11.878 1.00 95.94 179 GLN A C 1
ATOM 1428 O O . GLN A 1 179 ? -1.834 11.205 12.781 1.00 95.94 179 GLN A O 1
ATOM 1433 N N . ALA A 1 180 ? 0.266 11.499 12.019 1.00 96.50 180 ALA A N 1
ATOM 1434 C CA . ALA A 1 180 ? 0.931 11.050 13.236 1.00 96.50 180 ALA A CA 1
ATOM 1435 C C . ALA A 1 180 ? 0.506 11.883 14.454 1.00 96.50 180 ALA A C 1
ATOM 1437 O O . ALA A 1 180 ? 0.094 11.311 15.464 1.00 96.50 180 ALA A O 1
ATOM 1438 N N . ASP A 1 181 ? 0.530 13.214 14.339 1.00 97.81 181 ASP A N 1
ATOM 1439 C CA . ASP A 1 181 ? 0.122 14.138 15.401 1.00 97.81 181 ASP A CA 1
ATOM 1440 C C . ASP A 1 181 ? -1.359 13.949 15.748 1.00 97.81 181 ASP A C 1
ATOM 1442 O O . ASP A 1 181 ? -1.724 13.832 16.924 1.00 97.81 181 ASP A O 1
ATOM 1446 N N . HIS A 1 182 ? -2.227 13.859 14.734 1.00 97.25 182 HIS A N 1
ATOM 1447 C CA . HIS A 1 182 ? -3.651 13.630 14.950 1.00 97.25 182 HIS A CA 1
ATOM 1448 C C . HIS A 1 182 ? -3.897 12.325 15.715 1.00 97.25 182 HIS A C 1
ATOM 1450 O O . HIS A 1 182 ? -4.559 12.347 16.754 1.00 97.25 182 HIS A O 1
ATOM 1456 N N . LEU A 1 183 ? -3.339 11.205 15.255 1.00 96.88 183 LEU A N 1
ATOM 1457 C CA . LEU A 1 183 ? -3.519 9.911 15.909 1.00 96.88 183 LEU A CA 1
ATOM 1458 C C . LEU A 1 183 ? -2.902 9.912 17.315 1.00 96.88 183 LEU A C 1
ATOM 1460 O O . LEU A 1 183 ? -3.531 9.468 18.275 1.00 96.88 183 LEU A O 1
ATOM 1464 N N . TYR A 1 184 ? -1.706 10.472 17.485 1.00 96.81 184 TYR A N 1
ATOM 1465 C CA . TYR A 1 184 ? -1.029 10.486 18.780 1.00 96.81 184 TYR A CA 1
ATOM 1466 C C . TYR A 1 184 ? -1.839 11.221 19.854 1.00 96.81 184 TYR A C 1
ATOM 1468 O O . TYR A 1 184 ? -1.923 10.748 20.995 1.00 96.81 184 TYR A O 1
ATOM 1476 N N . HIS A 1 185 ? -2.456 12.345 19.480 1.00 97.38 185 HIS A N 1
ATOM 1477 C CA . HIS A 1 185 ? -3.231 13.181 20.391 1.00 97.38 185 HIS A CA 1
ATOM 1478 C C . HIS A 1 185 ? -4.696 12.758 20.550 1.00 97.38 185 HIS A C 1
ATOM 1480 O O . HIS A 1 185 ? -5.285 13.070 21.584 1.00 97.38 185 HIS A O 1
ATOM 1486 N N . ASN A 1 186 ? -5.283 12.059 19.573 1.00 96.62 186 ASN A N 1
ATOM 1487 C CA . ASN A 1 186 ? -6.722 11.762 19.558 1.00 96.62 186 ASN A CA 1
ATOM 1488 C C . ASN A 1 186 ? -7.065 10.274 19.712 1.00 96.62 186 ASN A C 1
ATOM 1490 O O . ASN A 1 186 ? -8.240 9.951 19.864 1.00 96.62 186 ASN A O 1
ATOM 1494 N N . THR A 1 187 ? -6.084 9.365 19.739 1.00 96.00 187 THR A N 1
ATOM 1495 C CA . THR A 1 187 ? -6.326 7.949 20.050 1.00 96.00 187 THR A CA 1
ATOM 1496 C C . THR A 1 187 ? -5.393 7.402 21.129 1.00 96.00 187 THR A C 1
ATOM 1498 O O . THR A 1 187 ? -4.272 7.869 21.341 1.00 96.00 187 THR A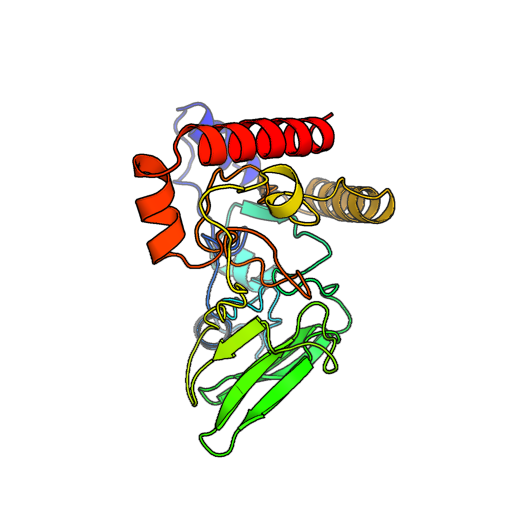 O 1
ATOM 1501 N N . SER A 1 188 ? -5.870 6.371 21.831 1.00 96.44 188 SER A N 1
ATOM 1502 C CA . SER A 1 188 ? -5.078 5.573 22.777 1.00 96.44 188 SER A CA 1
ATOM 1503 C C . SER A 1 188 ? -4.417 4.349 22.126 1.00 96.44 188 SER A C 1
ATOM 1505 O O . SER A 1 188 ? -3.663 3.631 22.791 1.00 96.44 188 SER A O 1
ATOM 1507 N N . ARG A 1 189 ? -4.686 4.119 20.833 1.00 98.25 189 ARG A N 1
ATOM 1508 C CA . ARG A 1 189 ? -4.119 3.038 20.022 1.00 98.25 189 ARG A CA 1
ATOM 1509 C C . ARG A 1 189 ? -2.620 3.233 19.788 1.00 98.25 189 ARG A C 1
ATOM 1511 O O . ARG A 1 189 ? -2.078 4.345 19.886 1.00 98.25 189 ARG A O 1
ATOM 1518 N N . ALA A 1 190 ? -1.927 2.121 19.561 1.00 98.06 190 ALA A N 1
ATOM 1519 C CA . ALA A 1 190 ? -0.577 2.148 19.022 1.00 98.06 190 ALA A CA 1
ATOM 1520 C C . ALA A 1 190 ? -0.635 2.605 17.563 1.00 98.06 190 ALA A C 1
ATOM 1522 O O . ALA A 1 190 ? -1.608 2.337 16.867 1.00 98.06 190 ALA A O 1
ATOM 1523 N N . ILE A 1 191 ? 0.402 3.303 17.118 1.00 97.44 191 ILE A N 1
ATOM 1524 C CA . ILE A 1 191 ? 0.490 3.817 15.756 1.00 97.44 191 ILE A CA 1
ATOM 1525 C C . ILE A 1 191 ? 1.591 3.035 15.058 1.00 97.44 191 ILE A C 1
ATOM 1527 O O . ILE A 1 191 ? 2.689 2.912 15.611 1.00 97.44 191 ILE A O 1
ATOM 1531 N N . ILE A 1 192 ? 1.296 2.513 13.875 1.00 95.38 192 ILE A N 1
ATOM 1532 C CA . ILE A 1 192 ? 2.277 1.881 13.000 1.00 95.38 192 ILE A CA 1
ATOM 1533 C C . ILE A 1 192 ? 2.426 2.709 11.725 1.00 95.38 192 ILE A C 1
ATOM 1535 O O . ILE A 1 192 ? 1.445 3.097 11.097 1.00 95.38 192 ILE A O 1
ATOM 1539 N N . GLY A 1 193 ? 3.672 3.000 11.359 1.00 89.81 193 GLY A N 1
ATOM 1540 C CA . GLY A 1 193 ? 4.015 3.544 10.050 1.00 89.81 193 GLY A CA 1
ATOM 1541 C C . GLY A 1 193 ? 4.600 2.431 9.193 1.00 89.81 193 GLY A C 1
ATOM 1542 O O . GLY A 1 193 ? 5.584 1.809 9.596 1.00 89.81 193 GLY A O 1
ATOM 1543 N N . ASN A 1 194 ? 4.007 2.175 8.028 1.00 84.31 194 ASN A N 1
ATOM 1544 C CA . ASN A 1 194 ? 4.590 1.301 7.017 1.00 84.31 194 ASN A CA 1
ATOM 1545 C C . ASN A 1 194 ? 4.893 2.120 5.762 1.00 84.31 194 ASN A C 1
ATOM 1547 O O . ASN A 1 194 ? 4.010 2.399 4.958 1.00 84.31 194 ASN A O 1
ATOM 1551 N N . PHE A 1 195 ? 6.161 2.480 5.595 1.00 79.69 195 PHE A N 1
ATOM 1552 C CA . PHE A 1 195 ? 6.601 3.320 4.485 1.00 79.69 195 PHE A CA 1
ATOM 1553 C C . PHE A 1 195 ? 6.917 2.524 3.209 1.00 79.69 195 PHE A C 1
ATOM 1555 O O . PHE A 1 195 ? 7.264 3.128 2.203 1.00 79.69 195 PHE A O 1
ATOM 1562 N N . GLY A 1 196 ? 6.791 1.186 3.225 1.00 70.62 196 GLY A N 1
ATOM 1563 C CA . GLY A 1 196 ? 6.757 0.302 2.045 1.00 70.62 196 GLY A CA 1
ATOM 1564 C C . GLY A 1 196 ? 8.031 0.189 1.194 1.00 70.62 196 GLY A C 1
ATOM 1565 O O . GLY A 1 196 ? 8.189 -0.779 0.459 1.00 70.62 196 GLY A O 1
ATOM 1566 N N . GLN A 1 197 ? 8.969 1.130 1.292 1.00 78.88 197 GLN A N 1
ATOM 1567 C CA . GLN A 1 197 ? 10.113 1.204 0.379 1.00 78.88 197 GLN A CA 1
ATOM 1568 C C . GLN A 1 197 ? 11.279 0.274 0.766 1.00 78.88 197 GLN A C 1
ATOM 1570 O O . GLN A 1 197 ? 12.121 -0.031 -0.072 1.00 78.88 197 GLN A O 1
ATOM 1575 N N . GLY A 1 198 ? 11.335 -0.202 2.016 1.00 82.00 198 GLY A N 1
ATOM 1576 C CA . GLY A 1 198 ? 12.437 -1.027 2.539 1.00 82.00 198 GLY A CA 1
ATOM 1577 C C . GLY A 1 198 ? 12.348 -2.531 2.244 1.00 82.00 198 GLY A C 1
ATOM 1578 O O . GLY A 1 198 ? 13.244 -3.277 2.632 1.00 82.00 198 GLY A O 1
ATOM 1579 N N . GLY A 1 199 ? 11.282 -2.996 1.583 1.00 88.44 199 GLY A N 1
ATOM 1580 C CA . GLY A 1 199 ? 11.145 -4.390 1.157 1.00 88.44 199 GLY A CA 1
ATOM 1581 C C . GLY A 1 199 ? 12.021 -4.679 -0.062 1.00 88.44 199 GLY A C 1
ATOM 1582 O O . GLY A 1 199 ? 11.610 -4.427 -1.195 1.00 88.44 199 GLY A O 1
ATOM 1583 N N . LEU A 1 200 ? 13.239 -5.180 0.157 1.00 91.94 200 LEU A N 1
ATOM 1584 C CA . LEU A 1 200 ? 14.164 -5.504 -0.934 1.00 91.94 200 LEU A CA 1
ATOM 1585 C C . LEU A 1 200 ? 13.586 -6.619 -1.814 1.00 91.94 200 LEU A C 1
ATOM 1587 O O . LEU A 1 200 ? 13.383 -7.743 -1.354 1.00 91.94 200 LEU A O 1
ATOM 1591 N N . GLY A 1 201 ? 13.324 -6.295 -3.081 1.00 88.69 201 GLY A N 1
ATOM 1592 C CA . GLY A 1 201 ? 12.810 -7.254 -4.061 1.00 88.69 201 GLY A CA 1
ATOM 1593 C C . GLY A 1 201 ? 11.362 -7.694 -3.835 1.00 88.69 201 GLY A C 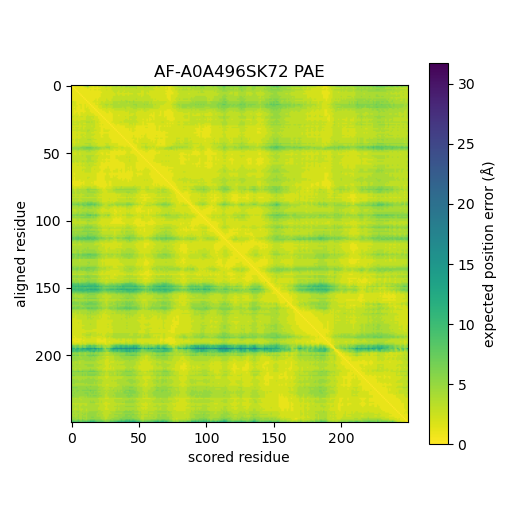1
ATOM 1594 O O . GLY A 1 201 ? 11.001 -8.778 -4.296 1.00 88.69 201 GLY A O 1
ATOM 1595 N N . ASP A 1 202 ? 10.542 -6.887 -3.149 1.00 91.81 202 ASP A N 1
ATOM 1596 C CA . ASP A 1 202 ? 9.103 -7.148 -3.030 1.00 91.81 202 ASP A CA 1
ATOM 1597 C C . ASP A 1 202 ? 8.473 -7.293 -4.423 1.00 91.81 202 ASP A C 1
ATOM 1599 O O . ASP A 1 202 ? 8.452 -6.361 -5.233 1.00 91.81 202 ASP A O 1
ATOM 1603 N N . ILE A 1 203 ? 7.953 -8.487 -4.699 1.00 93.19 203 ILE A N 1
ATOM 1604 C CA . ILE A 1 203 ? 7.454 -8.859 -6.018 1.00 93.19 203 ILE A CA 1
ATOM 1605 C C . ILE A 1 203 ? 6.232 -8.041 -6.443 1.00 93.19 203 ILE A C 1
ATOM 1607 O O . ILE A 1 203 ? 6.012 -7.873 -7.640 1.00 93.19 203 ILE A O 1
ATOM 1611 N N . ALA A 1 204 ? 5.462 -7.493 -5.497 1.00 90.81 204 ALA A N 1
ATOM 1612 C CA . ALA A 1 204 ? 4.353 -6.596 -5.820 1.00 90.81 204 ALA A CA 1
ATOM 1613 C C . ALA A 1 204 ? 4.853 -5.248 -6.372 1.00 90.81 204 ALA A C 1
ATOM 1615 O O . ALA A 1 204 ? 4.174 -4.606 -7.174 1.00 90.81 204 ALA A O 1
ATOM 1616 N N . LEU A 1 205 ? 6.061 -4.835 -5.974 1.00 92.50 205 LEU A N 1
ATOM 1617 C CA . LEU A 1 205 ? 6.686 -3.577 -6.377 1.00 92.50 205 LEU A CA 1
ATOM 1618 C C . LEU A 1 205 ? 7.513 -3.721 -7.654 1.00 92.50 205 LEU A C 1
ATOM 1620 O O . LEU A 1 205 ? 7.567 -2.776 -8.440 1.00 92.50 205 LEU A O 1
ATOM 1624 N N . VAL A 1 206 ? 8.132 -4.887 -7.882 1.00 95.94 206 VAL A N 1
ATOM 1625 C CA . VAL A 1 206 ? 9.034 -5.151 -9.021 1.00 95.94 206 VAL A CA 1
ATOM 1626 C C . VAL A 1 206 ? 8.456 -4.682 -10.366 1.00 95.94 206 VAL A C 1
ATOM 1628 O O . VAL A 1 206 ? 9.165 -3.951 -11.067 1.00 95.94 206 VAL A O 1
ATOM 1631 N N . PRO A 1 207 ? 7.192 -4.987 -10.731 1.00 96.69 207 PRO A N 1
ATOM 1632 C CA . PRO A 1 207 ? 6.618 -4.531 -11.995 1.00 96.69 207 PRO A CA 1
ATOM 1633 C C . PRO A 1 207 ? 6.436 -3.006 -12.131 1.00 96.69 207 PRO A C 1
ATOM 1635 O O . PRO A 1 207 ? 6.231 -2.515 -13.244 1.00 96.69 207 PRO A O 1
ATOM 1638 N N . GLY A 1 208 ? 6.480 -2.252 -11.028 1.00 96.25 208 GLY A N 1
ATOM 1639 C CA . GLY A 1 208 ? 6.347 -0.793 -10.998 1.00 96.25 208 GLY A CA 1
ATOM 1640 C C . GLY A 1 208 ? 4.982 -0.276 -11.477 1.00 96.25 208 GLY A C 1
ATOM 1641 O O . GLY A 1 208 ? 4.928 0.455 -12.474 1.00 96.25 208 GLY A O 1
ATOM 1642 N N . PRO A 1 209 ? 3.857 -0.622 -10.818 1.00 96.50 209 PRO A N 1
ATOM 1643 C CA . PRO A 1 209 ? 2.516 -0.226 -11.263 1.00 96.50 209 PRO A CA 1
ATOM 1644 C C . PRO A 1 209 ? 2.286 1.297 -11.309 1.00 96.50 209 PRO A C 1
ATOM 1646 O O . PRO A 1 209 ? 1.478 1.763 -12.112 1.00 96.50 209 PRO A O 1
ATOM 1649 N N . TRP A 1 210 ? 3.021 2.085 -10.521 1.00 96.19 210 TRP A N 1
ATOM 1650 C CA . TRP A 1 210 ? 2.966 3.554 -10.544 1.00 96.19 210 TRP A CA 1
ATOM 1651 C C . TRP A 1 210 ? 3.797 4.197 -11.666 1.00 96.19 210 TRP A C 1
ATOM 1653 O O . TRP A 1 210 ? 3.578 5.360 -12.006 1.00 96.19 210 TRP A O 1
ATOM 1663 N N . LEU A 1 211 ? 4.745 3.470 -12.267 1.00 96.75 211 LEU A N 1
ATOM 1664 C CA . LEU A 1 211 ? 5.598 3.993 -13.337 1.00 96.75 211 LE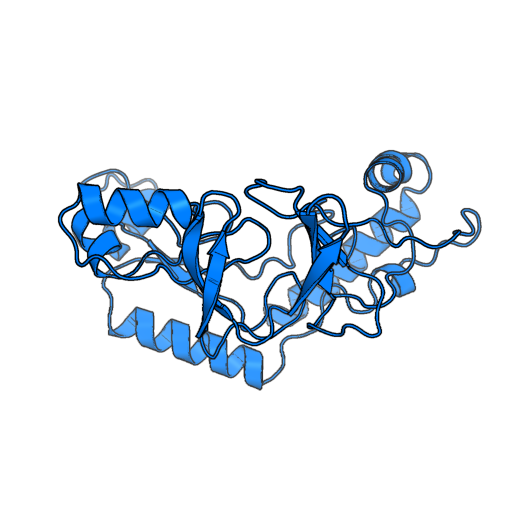U A CA 1
ATOM 1665 C C . LEU A 1 211 ? 4.848 4.004 -14.669 1.00 96.75 211 LEU A C 1
ATOM 1667 O O . LEU A 1 211 ? 4.079 3.097 -14.969 1.00 96.75 211 LEU A O 1
ATOM 1671 N N . LYS A 1 212 ? 5.078 4.999 -15.530 1.00 95.75 212 LYS A N 1
ATOM 1672 C CA . LYS A 1 212 ? 4.478 4.989 -16.880 1.00 95.75 212 LYS A CA 1
ATOM 1673 C C . LYS A 1 212 ? 5.169 3.985 -17.802 1.00 95.75 212 LYS A C 1
ATOM 1675 O O . LYS A 1 212 ? 4.485 3.226 -18.480 1.00 95.75 212 LYS A O 1
ATOM 1680 N N . ASN A 1 213 ? 6.502 3.961 -17.771 1.00 95.06 213 ASN A N 1
ATOM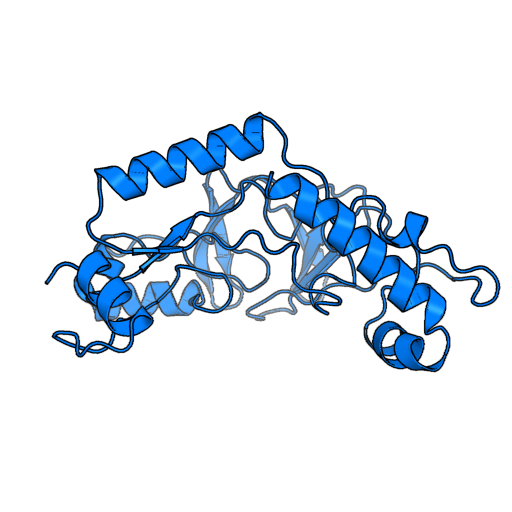 1681 C CA . ASN A 1 213 ? 7.350 3.125 -18.621 1.00 95.06 213 ASN A CA 1
ATOM 1682 C C . ASN A 1 213 ? 8.476 2.503 -17.770 1.00 95.06 213 ASN A C 1
ATOM 1684 O O . ASN A 1 213 ? 9.580 3.046 -17.750 1.00 95.06 213 ASN A O 1
ATOM 1688 N N . PRO A 1 214 ? 8.199 1.435 -17.000 1.00 96.00 214 PRO A N 1
ATOM 1689 C CA . PRO A 1 214 ? 9.205 0.816 -16.139 1.00 96.00 214 PRO A CA 1
ATOM 1690 C C . PRO A 1 214 ? 10.339 0.183 -16.970 1.00 96.00 214 PRO A C 1
ATOM 1692 O O . PRO A 1 214 ? 10.077 -0.460 -17.986 1.00 96.00 214 PRO A O 1
ATOM 1695 N N . LYS A 1 215 ? 11.596 0.358 -16.537 1.00 96.06 215 LYS A N 1
ATOM 1696 C CA . LYS A 1 215 ? 12.810 -0.126 -17.231 1.00 96.06 215 LYS A CA 1
ATOM 1697 C C . LYS A 1 215 ? 13.508 -1.260 -16.482 1.00 96.06 215 LYS A C 1
ATOM 1699 O O . LYS A 1 215 ? 13.332 -1.384 -15.272 1.00 96.06 215 LYS A O 1
ATOM 1704 N N . GLY A 1 216 ? 14.288 -2.078 -17.187 1.00 96.00 216 GLY A N 1
ATOM 1705 C CA . GLY A 1 216 ? 14.967 -3.254 -16.628 1.00 96.00 216 GLY A CA 1
ATOM 1706 C C . GLY A 1 216 ? 14.049 -4.467 -16.435 1.00 96.00 216 GLY A C 1
ATOM 1707 O O . GLY A 1 216 ? 12.966 -4.522 -17.013 1.00 96.00 216 GLY A O 1
ATOM 1708 N N . ILE A 1 217 ? 14.481 -5.441 -15.628 1.00 97.31 217 ILE A N 1
ATOM 1709 C CA . ILE A 1 217 ? 13.731 -6.685 -15.375 1.00 97.31 217 ILE A CA 1
ATOM 1710 C C . ILE A 1 217 ? 12.530 -6.406 -14.456 1.00 97.31 217 ILE A C 1
ATOM 1712 O O . ILE A 1 217 ? 12.690 -6.043 -13.293 1.00 97.31 217 ILE A O 1
ATOM 1716 N N . ARG A 1 218 ? 11.316 -6.569 -14.981 1.00 97.00 218 ARG A N 1
ATOM 1717 C CA . ARG A 1 218 ? 10.021 -6.282 -14.331 1.00 97.00 218 ARG A CA 1
ATOM 1718 C C . ARG A 1 218 ? 9.091 -7.480 -14.284 1.00 97.00 218 ARG A C 1
ATOM 1720 O O . ARG A 1 218 ? 8.138 -7.478 -13.509 1.00 97.00 218 ARG A O 1
ATOM 1727 N N . ASP A 1 219 ? 9.330 -8.457 -15.145 1.00 96.88 219 ASP A N 1
ATOM 1728 C CA . ASP A 1 219 ? 8.603 -9.709 -15.131 1.00 96.88 219 ASP A CA 1
ATOM 1729 C C . ASP A 1 219 ? 8.975 -10.517 -13.870 1.00 96.88 219 ASP A C 1
ATOM 1731 O O . ASP A 1 219 ? 10.166 -10.705 -13.612 1.00 96.88 219 ASP A O 1
ATOM 1735 N N . PRO A 1 220 ? 7.999 -10.985 -13.068 1.00 96.19 220 PRO A N 1
ATOM 1736 C CA . PRO A 1 220 ? 8.275 -11.742 -11.849 1.00 96.19 220 PRO A CA 1
ATOM 1737 C C . PRO A 1 220 ? 9.104 -13.013 -12.061 1.00 96.19 220 PRO A C 1
ATOM 1739 O O . PRO A 1 220 ? 9.971 -13.320 -11.243 1.00 96.19 220 PRO A O 1
ATOM 1742 N N . GLU A 1 221 ? 8.867 -13.752 -13.148 1.00 95.94 221 GLU A N 1
ATOM 1743 C CA . GLU A 1 221 ? 9.614 -14.975 -13.448 1.00 95.94 221 GLU A CA 1
ATOM 1744 C C . GLU A 1 221 ? 11.070 -14.631 -13.771 1.00 95.94 221 GLU A C 1
ATOM 1746 O O . GLU A 1 221 ? 11.995 -15.181 -13.161 1.00 95.94 221 GLU A O 1
ATOM 1751 N N . GLN A 1 222 ? 11.277 -13.649 -14.653 1.00 96.44 222 GLN A N 1
ATOM 1752 C CA . GLN A 1 222 ? 12.624 -13.178 -14.979 1.00 96.44 222 GLN A CA 1
ATOM 1753 C C . GLN A 1 222 ? 13.329 -12.615 -13.744 1.00 96.44 222 GLN A C 1
ATOM 1755 O O . GLN A 1 222 ? 14.489 -12.940 -13.510 1.00 96.44 222 GLN A O 1
ATOM 1760 N N . TRP A 1 223 ? 12.630 -11.852 -12.901 1.00 97.06 223 TRP A N 1
ATOM 1761 C CA . TRP A 1 223 ? 13.171 -11.313 -11.653 1.00 97.06 223 TRP A CA 1
ATOM 1762 C C . TRP A 1 223 ? 13.702 -12.411 -10.727 1.00 97.06 223 TRP A C 1
ATOM 1764 O O . TRP A 1 223 ? 14.827 -12.313 -10.227 1.00 97.06 223 TRP A O 1
ATOM 1774 N N . TYR A 1 224 ? 12.946 -13.496 -10.535 1.00 96.62 224 TYR A N 1
ATOM 1775 C CA . TYR A 1 224 ? 13.417 -14.625 -9.733 1.00 96.62 224 TYR A CA 1
ATOM 1776 C C . TYR A 1 224 ? 14.655 -15.288 -10.340 1.00 96.62 224 TYR A C 1
ATOM 1778 O O . TYR A 1 224 ? 15.618 -15.564 -9.622 1.00 96.62 224 TYR A O 1
ATOM 1786 N N . THR A 1 225 ? 14.681 -15.492 -11.658 1.00 97.06 225 THR A N 1
ATOM 1787 C CA . THR A 1 225 ? 15.856 -16.079 -12.328 1.00 97.06 225 THR A CA 1
ATOM 1788 C C . THR A 1 225 ? 17.070 -15.145 -12.356 1.00 97.06 225 THR A C 1
ATOM 1790 O O . THR A 1 225 ? 18.205 -15.620 -12.282 1.00 97.06 225 THR A O 1
ATOM 1793 N N . ALA A 1 226 ? 16.867 -13.825 -12.361 1.00 96.56 226 ALA A N 1
ATOM 1794 C CA . ALA A 1 226 ? 17.931 -12.824 -12.407 1.00 96.56 226 ALA A CA 1
ATOM 1795 C C . ALA A 1 226 ? 18.854 -12.876 -11.183 1.00 96.56 226 ALA A C 1
ATOM 1797 O O . ALA A 1 226 ? 20.022 -12.516 -11.285 1.00 96.56 226 ALA A O 1
ATOM 1798 N N . HIS A 1 227 ? 18.382 -13.401 -10.051 1.00 95.88 227 HIS A N 1
ATOM 1799 C CA . HIS A 1 227 ? 19.225 -13.638 -8.877 1.00 95.88 227 HIS A CA 1
ATOM 1800 C C . HIS A 1 227 ? 20.342 -14.658 -9.153 1.00 95.88 227 HIS A C 1
ATOM 1802 O O . HIS A 1 227 ? 21.394 -14.602 -8.520 1.00 95.88 227 HIS A O 1
ATOM 1808 N N . LEU A 1 228 ? 20.125 -15.585 -10.094 1.00 97.38 228 LEU A N 1
ATOM 1809 C CA . LEU A 1 228 ? 21.117 -16.573 -10.523 1.00 97.38 228 LEU A CA 1
ATOM 1810 C C . LEU A 1 228 ? 21.869 -16.123 -11.778 1.00 97.38 228 LEU A C 1
ATOM 1812 O O . LEU A 1 228 ? 23.071 -16.354 -11.876 1.00 97.38 228 LEU A O 1
ATOM 1816 N N . LEU A 1 229 ? 21.169 -15.501 -12.731 1.00 97.12 229 LEU A N 1
ATOM 1817 C CA . LEU A 1 229 ? 21.735 -15.120 -14.030 1.00 97.12 229 LEU A CA 1
ATOM 1818 C C . LEU A 1 229 ? 22.533 -13.808 -13.972 1.00 97.12 229 LEU A C 1
ATOM 1820 O O . LEU A 1 229 ? 23.568 -13.689 -14.623 1.00 97.12 229 LEU A O 1
ATOM 1824 N N . HIS A 1 230 ? 22.090 -12.849 -13.155 1.00 97.00 230 HIS A N 1
ATOM 1825 C CA . HIS A 1 230 ? 22.659 -11.502 -13.050 1.00 97.00 230 HIS A CA 1
ATOM 1826 C C . HIS A 1 230 ? 22.811 -11.056 -11.577 1.00 97.00 230 HIS A C 1
ATOM 1828 O O . HIS A 1 230 ? 22.277 -10.016 -11.180 1.00 97.00 230 HIS A O 1
ATOM 1834 N N . PRO A 1 231 ? 23.544 -11.809 -10.733 1.00 97.12 231 PRO A N 1
ATOM 1835 C CA . PRO A 1 231 ? 23.623 -11.535 -9.295 1.00 97.12 231 PRO A CA 1
ATOM 1836 C C . PRO A 1 231 ? 24.174 -10.137 -8.970 1.00 97.12 231 PRO A C 1
AT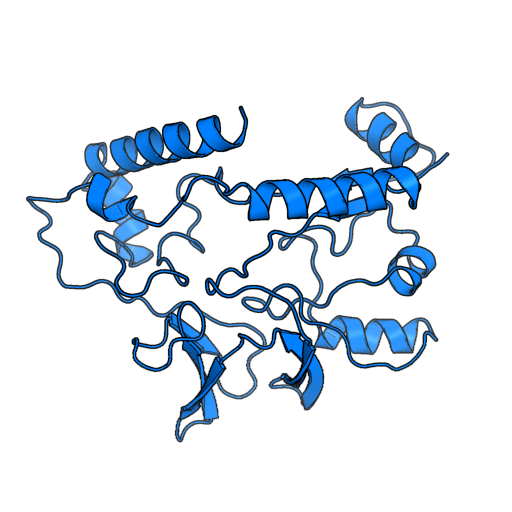OM 1838 O O . PRO A 1 231 ? 23.675 -9.487 -8.055 1.00 97.12 231 PRO A O 1
ATOM 1841 N N . GLU A 1 232 ? 25.146 -9.636 -9.740 1.00 97.88 232 GLU A N 1
ATOM 1842 C CA . GLU A 1 232 ? 25.713 -8.292 -9.540 1.00 97.88 232 GLU A CA 1
ATOM 1843 C C . GLU A 1 232 ? 24.713 -7.173 -9.874 1.00 97.88 232 GLU A C 1
ATOM 1845 O O . GLU A 1 232 ? 24.657 -6.163 -9.173 1.00 97.88 232 GLU A O 1
ATOM 1850 N N . TYR A 1 233 ? 23.874 -7.368 -10.898 1.00 97.75 233 TYR A N 1
ATOM 1851 C CA . TYR A 1 233 ? 22.801 -6.433 -11.249 1.00 97.75 233 TYR A CA 1
ATOM 1852 C C . TYR A 1 233 ? 21.777 -6.323 -10.113 1.00 97.75 233 TYR A C 1
ATOM 1854 O O . TYR A 1 233 ? 21.485 -5.220 -9.649 1.00 97.75 233 TYR A O 1
ATOM 1862 N N . ILE A 1 234 ? 21.298 -7.466 -9.606 1.00 97.81 234 ILE A N 1
ATOM 1863 C CA . ILE A 1 234 ? 20.344 -7.517 -8.487 1.00 97.81 234 ILE A CA 1
ATOM 1864 C C . ILE A 1 234 ? 20.952 -6.929 -7.214 1.00 97.81 234 ILE A C 1
ATOM 1866 O O . ILE A 1 234 ? 20.313 -6.121 -6.538 1.00 97.81 234 ILE A O 1
ATOM 1870 N N . LYS A 1 235 ? 22.206 -7.277 -6.901 1.00 97.88 235 LYS A N 1
ATOM 1871 C CA . LYS A 1 235 ? 22.898 -6.716 -5.740 1.00 97.88 235 LYS A CA 1
ATOM 1872 C C . LYS A 1 235 ? 22.983 -5.190 -5.834 1.00 97.88 235 LYS A C 1
ATOM 1874 O O . LYS A 1 235 ? 22.671 -4.511 -4.859 1.00 97.88 235 LYS A O 1
ATOM 1879 N N . CYS A 1 236 ? 23.352 -4.647 -6.995 1.00 97.94 236 CYS A N 1
ATOM 1880 C CA . CYS A 1 236 ? 23.441 -3.201 -7.183 1.00 97.94 236 CYS A CA 1
ATOM 1881 C C . CYS A 1 236 ? 22.073 -2.512 -7.053 1.00 97.94 236 CYS A C 1
ATOM 1883 O O . CYS A 1 236 ? 21.991 -1.447 -6.445 1.00 97.94 236 CYS A O 1
ATOM 1885 N N . ILE A 1 237 ? 20.988 -3.133 -7.536 1.00 97.44 237 ILE A N 1
ATOM 1886 C CA . ILE A 1 237 ? 19.622 -2.643 -7.292 1.00 97.44 237 ILE A CA 1
ATOM 1887 C C . ILE A 1 237 ? 19.336 -2.547 -5.791 1.00 97.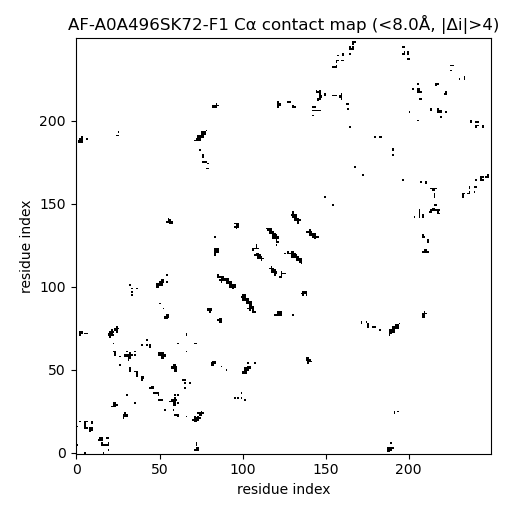44 237 ILE A C 1
ATOM 1889 O O . ILE A 1 237 ? 18.846 -1.516 -5.334 1.00 97.44 237 ILE A O 1
ATOM 1893 N N . PHE A 1 238 ? 19.652 -3.584 -5.013 1.00 97.19 238 PHE A N 1
ATOM 1894 C CA . PHE A 1 238 ? 19.409 -3.573 -3.568 1.00 97.19 238 PHE A CA 1
ATOM 1895 C C . PHE A 1 238 ? 20.279 -2.562 -2.823 1.00 97.19 238 PHE A C 1
ATOM 1897 O O . PHE A 1 238 ? 19.779 -1.916 -1.901 1.00 97.19 238 PHE A O 1
ATOM 1904 N N . ASP A 1 239 ? 21.537 -2.380 -3.231 1.00 97.38 239 ASP A N 1
ATOM 1905 C CA . ASP A 1 239 ? 22.405 -1.335 -2.680 1.00 97.38 239 ASP A CA 1
ATOM 1906 C C . ASP A 1 239 ? 21.776 0.054 -2.929 1.00 97.38 239 ASP A C 1
ATOM 1908 O O . ASP A 1 239 ? 21.576 0.824 -1.990 1.00 97.38 239 ASP A O 1
ATOM 1912 N N . LEU A 1 240 ? 21.353 0.339 -4.168 1.00 96.06 240 LEU A N 1
ATOM 1913 C CA . LEU A 1 240 ? 20.717 1.608 -4.547 1.00 96.06 240 LEU A CA 1
ATOM 1914 C C . LEU A 1 240 ? 19.360 1.834 -3.861 1.00 96.06 240 LEU A C 1
ATOM 1916 O O . LEU A 1 240 ? 19.085 2.944 -3.401 1.00 96.06 240 LEU A O 1
ATOM 1920 N N . GLN A 1 241 ? 18.512 0.802 -3.772 1.00 95.50 241 GLN A N 1
ATOM 1921 C CA . GLN A 1 241 ? 17.247 0.860 -3.033 1.00 95.50 241 GLN A CA 1
ATOM 1922 C C . GLN A 1 241 ? 17.519 1.193 -1.566 1.00 95.50 241 GLN A C 1
ATOM 1924 O O . GLN A 1 241 ? 16.903 2.104 -1.021 1.00 95.50 241 GLN A O 1
ATOM 1929 N N . THR A 1 242 ? 18.475 0.506 -0.939 1.00 95.06 242 THR A N 1
ATOM 1930 C CA . THR A 1 242 ? 18.846 0.746 0.461 1.00 95.06 242 THR A CA 1
ATOM 1931 C C . THR A 1 242 ? 19.328 2.181 0.665 1.00 95.06 242 THR A C 1
ATOM 1933 O O . THR A 1 242 ? 18.854 2.857 1.576 1.00 95.06 242 THR A O 1
ATOM 1936 N N . GLU A 1 243 ? 20.207 2.686 -0.205 1.00 93.94 243 GLU A N 1
ATOM 1937 C CA . GLU A 1 243 ? 20.686 4.074 -0.150 1.00 93.94 243 GLU A CA 1
ATOM 1938 C C . GLU A 1 243 ? 19.556 5.106 -0.286 1.00 93.94 243 GLU A C 1
ATOM 1940 O O . GLU A 1 243 ? 19.592 6.144 0.376 1.00 93.94 243 GLU A O 1
ATOM 1945 N N . GLN A 1 244 ? 18.558 4.858 -1.140 1.00 92.12 244 GLN A N 1
ATOM 1946 C CA . GLN A 1 244 ? 17.405 5.753 -1.287 1.00 92.12 244 GLN A CA 1
ATOM 1947 C C . GLN A 1 244 ? 16.483 5.699 -0.068 1.00 92.12 244 GLN A C 1
ATOM 1949 O O . GLN A 1 244 ? 16.055 6.743 0.420 1.00 92.12 244 GLN A O 1
ATOM 1954 N N . VAL A 1 245 ? 16.205 4.503 0.446 1.00 91.75 245 VAL A N 1
ATOM 1955 C CA . VAL A 1 245 ? 15.312 4.309 1.594 1.00 91.75 245 VAL A CA 1
ATOM 1956 C C . VAL A 1 245 ? 15.902 4.901 2.865 1.00 91.75 245 VAL A C 1
ATOM 1958 O O . VAL A 1 245 ? 15.175 5.536 3.622 1.00 91.75 245 VAL A O 1
ATOM 1961 N N . LEU A 1 246 ? 17.209 4.738 3.096 1.00 92.56 246 LEU A N 1
ATOM 1962 C CA . LEU A 1 246 ? 17.865 5.293 4.281 1.00 92.56 246 LEU A CA 1
ATOM 1963 C C . LEU A 1 246 ? 17.742 6.817 4.344 1.00 92.56 246 LEU A C 1
ATOM 1965 O O . LEU A 1 246 ? 17.482 7.343 5.416 1.00 92.56 246 LEU A O 1
ATOM 1969 N N . LYS A 1 247 ? 17.825 7.512 3.204 1.00 92.56 247 LYS A N 1
ATOM 1970 C CA . LYS A 1 247 ? 17.633 8.970 3.149 1.00 92.56 247 LYS A CA 1
ATOM 1971 C C . LYS A 1 247 ? 16.219 9.409 3.538 1.00 92.56 247 LYS A C 1
ATOM 1973 O O . LYS A 1 247 ? 16.063 10.481 4.098 1.00 92.56 247 LYS A O 1
ATOM 1978 N N . ASN A 1 248 ? 15.202 8.579 3.294 1.00 90.88 248 ASN A N 1
ATOM 1979 C CA . ASN A 1 248 ? 13.831 8.855 3.741 1.00 90.88 248 ASN A CA 1
ATOM 1980 C C . ASN A 1 248 ? 13.624 8.619 5.249 1.00 90.88 248 ASN A C 1
ATOM 1982 O O . ASN A 1 248 ? 12.570 8.974 5.773 1.00 90.88 248 ASN A O 1
ATOM 1986 N N . LEU A 1 249 ? 14.585 7.985 5.932 1.00 87.75 249 LEU A N 1
ATOM 1987 C CA . LEU A 1 249 ? 14.557 7.746 7.379 1.00 87.75 249 LEU A CA 1
ATOM 1988 C C . LEU A 1 249 ? 15.382 8.769 8.181 1.00 87.75 249 LEU A C 1
ATOM 1990 O O . LEU A 1 249 ? 15.302 8.747 9.411 1.00 87.75 249 LEU A O 1
ATOM 1994 N N . GLU A 1 250 ? 16.181 9.606 7.510 1.00 86.25 250 GLU A N 1
ATOM 1995 C CA . GLU A 1 250 ? 16.962 10.709 8.098 1.00 86.25 250 GLU A CA 1
ATOM 1996 C C . GLU A 1 250 ? 16.096 11.952 8.348 1.00 86.25 250 GLU A C 1
ATOM 1998 O O . GLU A 1 250 ? 16.279 12.569 9.426 1.00 86.25 250 GLU A O 1
#

Mean predicted aligned error: 3.3 Å

Sequence (250 aa):
MTSRERVRKALNHELPDRVPLDLGSTPVTGISASALSRLRKALGLEDRPVKVHEPYQILGQVEEDVLDALEIDIVGIDMRNTMFGYPNYRWKPWRTGDGTEVLIGEGFTTSEDERGDTFVYPGGDITARPCARMPKGGFYFDTIVRQETIDEDHLDPKEWIEGMFPQFTDEDLAHLQQQADHLYHNTSRAIIGNFGQGGLGDIALVPGPWLKNPKGIRDPEQWYTAHLLHPEYIKCIFDLQTEQVLKNLE

Foldseek 3Di:
DFLQVQVVCVVVVHDHPDHAAAAQQDPVRFDAQVVVLVVCVVLVHDNDAFEQLAAQQNTGHCDPVNCVSVVHQEHHQDFQAYLLQAGWDDWDWDAALVGGIHTTRPLFAWDADPQRKIFTHQRSDPVFDTQWIAGRSGRGTDGDQQEDDDDLVDFDLVLQCVPLQDADDPVRVVSRVVVCVCCVVPGSHHYDYDPPLLPQCPLSSLSRSNDRHHYDDRDSVVSVCCCVSPVVSSVVNNVVSVVSVVNNVD

pLDDT: mean 95.72, std 3.36, range [70.62, 98.56]

Secondary structure (DSSP, 8-state):
--HHHHHHHHHTT---SS----SSSSSSS-EEHHHHHHHHHHTT----PEEEEETTTTEEP--HHHHHHTT--EEEE--SB-TTSSB--S-EEEE-TT--EEEE-TT--EEE-TT--EEE-GGG-TTSPP-EEE-TT-SSPEEPP-PPPP-GGG--HHHHHTTTSPPPPHHHHHHHHHHHHHHHHH-SSEEEE---TT-TT-TTTTT-TT-SS--S--SHHHHHHHHHH-HHHHHHHHHHHHHHHHHTT-

Solvent-accessible surface area (backbone atoms only — not comparable to full-atom values): 13940 Å² total; per-residue (Å²): 129,50,35,33,56,26,44,51,29,50,76,68,75,38,91,46,98,56,85,74,41,75,56,40,35,43,91,87,44,43,42,41,27,64,56,47,49,52,48,36,53,75,71,70,46,84,91,65,67,33,40,35,72,41,71,56,60,33,20,20,57,67,47,70,72,57,36,58,76,67,61,45,19,40,38,45,49,76,71,64,49,40,78,42,48,24,55,66,48,70,72,37,84,46,68,48,54,86,64,43,61,28,25,30,28,58,42,71,38,71,52,68,51,99,82,46,32,38,32,33,22,24,44,34,36,78,91,44,67,59,19,27,41,22,56,59,63,37,72,44,49,46,75,43,70,60,50,65,94,74,57,85,92,70,73,52,42,63,57,43,50,60,82,71,60,70,71,75,45,74,68,51,50,52,52,46,48,53,49,51,52,48,46,66,76,72,44,60,46,30,79,43,79,71,83,78,63,80,56,80,82,40,71,85,55,53,39,32,36,38,43,78,76,44,44,60,81,22,41,69,69,60,45,63,48,32,59,76,78,37,43,69,49,51,51,48,35,48,53,53,47,49,59,41,42,52,61,66,73,110